Protein AF-A0AAU1XNL2-F1 (afdb_monomer)

Nearest PDB structures (foldseek):
  2xgn-assembly2_B  TM=5.965E-01  e=3.142E-01  Streptomyces clavuligerus
  2xft-assembly2_B  TM=5.233E-01  e=3.142E-01  Streptomyces clavuligerus
  2xep-assembly2_B  TM=5.839E-01  e=7.252E-01  Streptomyces clavuligerus

pLDDT: mean 86.37, std 14.73, range [28.97, 98.56]

Foldseek 3Di:
DDFDQDDLVLVQAAAPDPVQVVVVVVSVPFPWGFQAWDDDPFKIWTWIFGPCCVVPDAFFQRIKIKMKGADPVNSHIGIDMDRDNAPLLSLLVVVVVPPPLPRTDGDPPPRDQPDPVSVVVSVCCNPPVVQKDWPDKGWPPVDPPIDIDTDIDGNPPPDDDDDDDDDDDDDPDDDDDD

Sequence (178 aa):
MSLHEPDYELDGFEPADEEHEQHHDHLDISSLKVLGEHRTDTDSYFVLLDEGATWGIPGSPQLRAVHVSRDLSARTFEIDSKELPLYAMAQSYLIARGCPSDALSPQEGVHDPADDVTRALEARVRGDGDHFALLASYTADMREPVETVVMLRSLDPQAVPEFRILRERSTGTPTPTP

Structure (mmCIF, N/CA/C/O backbone):
data_AF-A0AAU1XNL2-F1
#
_entry.id   AF-A0AAU1XNL2-F1
#
loop_
_atom_site.group_PDB
_atom_site.id
_atom_site.type_symbol
_atom_site.label_atom_id
_atom_site.label_alt_id
_atom_site.label_comp_id
_atom_site.label_asym_id
_atom_site.label_entity_id
_atom_site.label_seq_id
_atom_site.pdbx_PDB_ins_code
_atom_site.Cartn_x
_atom_site.Cartn_y
_atom_site.Cartn_z
_atom_site.occupancy
_atom_site.B_iso_or_equiv
_atom_site.auth_seq_id
_atom_site.auth_comp_id
_atom_site.auth_asym_id
_atom_site.auth_atom_id
_atom_site.pdbx_PDB_model_num
ATOM 1 N N . MET A 1 1 ? 6.215 21.005 -1.785 1.00 49.56 1 MET A N 1
ATOM 2 C CA . MET A 1 1 ? 5.015 20.847 -0.935 1.00 49.56 1 MET A CA 1
ATOM 3 C C . MET A 1 1 ? 5.451 20.070 0.291 1.00 49.56 1 MET A C 1
ATOM 5 O O . MET A 1 1 ? 6.277 19.184 0.123 1.00 49.56 1 MET A O 1
ATOM 9 N N . SER A 1 2 ? 4.997 20.426 1.491 1.00 61.56 2 SER A N 1
ATOM 10 C CA . SER A 1 2 ? 5.369 19.680 2.697 1.00 61.56 2 SER A CA 1
ATOM 11 C C . SER A 1 2 ? 4.422 18.500 2.850 1.00 61.56 2 SER A C 1
ATOM 13 O O . SER A 1 2 ? 3.238 18.712 3.100 1.00 61.56 2 SER A O 1
ATOM 15 N N . LEU A 1 3 ? 4.928 17.283 2.653 1.00 80.88 3 LEU A N 1
ATOM 16 C CA . LEU A 1 3 ? 4.205 16.082 3.058 1.00 80.88 3 LEU A CA 1
ATOM 17 C C . LEU A 1 3 ? 4.062 16.093 4.590 1.00 80.88 3 LEU A C 1
ATOM 19 O O . LEU A 1 3 ? 4.962 16.570 5.289 1.00 80.88 3 LEU A O 1
ATOM 23 N N . HIS A 1 4 ? 2.941 15.597 5.106 1.00 90.38 4 HIS A N 1
ATOM 24 C CA . HIS A 1 4 ? 2.690 15.496 6.545 1.00 90.38 4 HIS A CA 1
ATOM 25 C C . HIS A 1 4 ? 2.808 14.050 7.027 1.00 90.38 4 HIS A C 1
ATOM 27 O O . HIS A 1 4 ? 2.803 13.114 6.228 1.00 90.38 4 HIS A O 1
ATOM 33 N N . GLU A 1 5 ? 2.925 13.878 8.339 1.00 94.19 5 GLU A N 1
ATOM 34 C CA . GLU A 1 5 ? 2.860 12.564 8.987 1.00 94.19 5 GLU A CA 1
ATOM 35 C C . GLU A 1 5 ? 1.427 12.013 8.926 1.00 94.19 5 GLU A C 1
ATOM 37 O O . GLU A 1 5 ? 0.479 12.800 8.797 1.00 94.19 5 GLU A O 1
ATOM 42 N N . PRO A 1 6 ? 1.247 10.683 8.925 1.00 94.75 6 PRO A N 1
ATOM 43 C CA . PRO A 1 6 ? -0.080 10.087 8.975 1.00 94.75 6 PRO A CA 1
ATOM 44 C C . PRO A 1 6 ? -0.724 10.306 10.346 1.00 94.75 6 PRO A C 1
ATOM 46 O O . PRO A 1 6 ? -0.092 10.104 11.376 1.00 94.75 6 PRO A O 1
ATOM 49 N N . ASP A 1 7 ? -2.002 10.678 10.341 1.00 95.19 7 ASP A N 1
ATOM 50 C CA . ASP A 1 7 ? -2.876 10.578 11.510 1.00 95.19 7 ASP A CA 1
ATOM 51 C C . ASP A 1 7 ? -3.820 9.390 11.298 1.00 95.19 7 ASP A C 1
ATOM 53 O O . ASP A 1 7 ? -4.671 9.419 10.394 1.00 95.19 7 ASP A O 1
ATOM 57 N N . TYR A 1 8 ? -3.615 8.337 12.095 1.00 95.06 8 TYR A N 1
ATOM 58 C CA . TYR A 1 8 ? -4.392 7.097 12.065 1.00 95.06 8 TYR A CA 1
ATOM 59 C C . TYR A 1 8 ? -5.718 7.197 12.837 1.00 95.06 8 TYR A C 1
ATOM 61 O O . TYR A 1 8 ? -6.525 6.271 12.748 1.00 95.06 8 TYR A O 1
ATOM 69 N N . GLU A 1 9 ? -5.972 8.308 13.549 1.00 94.50 9 GLU A N 1
ATOM 70 C CA . GLU A 1 9 ? -7.212 8.578 14.290 1.00 94.50 9 GLU A CA 1
ATOM 71 C C . GLU A 1 9 ? -7.587 7.440 15.268 1.00 94.50 9 GLU A C 1
ATOM 73 O O . GLU A 1 9 ? -8.720 6.940 15.287 1.00 94.50 9 GLU A O 1
ATOM 78 N N . LEU A 1 10 ? -6.604 7.015 16.069 1.00 96.00 10 LEU A N 1
ATOM 79 C CA . LEU A 1 10 ? -6.719 5.911 17.032 1.00 96.00 10 LEU A CA 1
ATOM 80 C C . LEU A 1 10 ? -7.031 6.375 18.462 1.00 96.00 10 LEU A C 1
ATOM 82 O O . LEU A 1 10 ? -7.097 5.561 19.382 1.00 96.00 10 LEU A O 1
ATOM 86 N N . ASP A 1 11 ? -7.272 7.672 18.668 1.00 94.38 11 ASP A N 1
ATOM 87 C CA . ASP A 1 11 ? -7.525 8.235 19.993 1.00 94.38 11 ASP A CA 1
ATOM 88 C C . ASP A 1 11 ? -8.699 7.545 20.716 1.00 94.38 11 ASP A C 1
ATOM 90 O O . ASP A 1 11 ? -9.880 7.614 20.345 1.00 94.38 11 ASP A O 1
ATOM 94 N N . GLY A 1 12 ? -8.350 6.884 21.821 1.00 95.12 12 GLY A N 1
ATOM 95 C CA . GLY A 1 12 ? -9.271 6.146 22.675 1.00 95.12 12 GLY A CA 1
ATOM 96 C C . GLY A 1 12 ? -9.744 4.803 22.107 1.00 95.12 12 GLY A C 1
ATOM 97 O O . GLY A 1 12 ? -10.734 4.273 22.622 1.00 95.12 12 GLY A O 1
ATOM 98 N N . PHE A 1 13 ? -9.076 4.283 21.080 1.00 97.94 13 PHE A N 1
ATOM 99 C CA . PHE A 1 13 ? -9.144 2.881 20.689 1.00 97.94 13 PHE A CA 1
ATOM 100 C C . PHE A 1 13 ? -7.972 2.110 21.305 1.00 97.94 13 PHE A C 1
ATOM 102 O O . PHE A 1 13 ? -6.876 2.645 21.450 1.00 97.94 13 PHE A O 1
ATOM 109 N N . GLU A 1 14 ? -8.211 0.856 21.665 1.00 98.00 14 GLU A N 1
ATOM 110 C CA . GLU A 1 14 ? -7.167 -0.097 22.052 1.00 98.00 14 GLU A CA 1
ATOM 111 C C . GLU A 1 14 ? -6.822 -1.003 20.856 1.00 98.00 14 GLU A C 1
ATOM 113 O O . GLU A 1 14 ? -7.669 -1.215 19.986 1.00 98.00 14 GLU A O 1
ATOM 118 N N . PRO A 1 15 ? -5.603 -1.545 20.752 1.00 97.88 15 PRO A N 1
ATOM 119 C CA . PRO A 1 15 ? -5.309 -2.535 19.721 1.00 97.88 15 PRO A CA 1
ATOM 120 C C . PRO A 1 15 ? -6.186 -3.782 19.927 1.00 97.88 15 PRO A C 1
ATOM 122 O O . PRO A 1 15 ? -6.458 -4.182 21.061 1.00 97.88 15 PRO A O 1
ATOM 125 N N . ALA A 1 16 ? -6.655 -4.398 18.839 1.00 97.81 16 ALA A N 1
ATOM 126 C CA . ALA A 1 16 ? -7.480 -5.607 18.909 1.00 97.81 16 ALA A CA 1
ATOM 127 C C . ALA A 1 16 ? -6.732 -6.786 19.561 1.00 97.81 16 ALA A C 1
ATOM 129 O O . ALA A 1 16 ? -7.339 -7.601 20.260 1.00 97.81 16 ALA A O 1
ATOM 130 N N . ASP A 1 17 ? -5.414 -6.845 19.362 1.00 97.50 17 ASP A N 1
ATOM 131 C CA . ASP A 1 17 ? -4.480 -7.756 20.016 1.00 97.50 17 ASP A CA 1
ATOM 132 C C . ASP A 1 17 ? -3.040 -7.195 19.987 1.00 97.50 17 ASP A C 1
ATOM 134 O O . ASP A 1 17 ? -2.778 -6.113 19.461 1.00 97.50 17 ASP A O 1
ATOM 138 N N . GLU A 1 18 ? -2.095 -7.943 20.562 1.00 96.69 18 GLU A N 1
ATOM 139 C CA . GLU A 1 18 ? -0.683 -7.547 20.656 1.00 96.69 18 GLU A CA 1
ATOM 140 C C . GLU A 1 18 ? 0.007 -7.421 19.282 1.00 96.69 18 GLU A C 1
ATOM 142 O O . GLU A 1 18 ? 0.961 -6.659 19.143 1.00 96.69 18 GLU A O 1
ATOM 147 N N . GLU A 1 19 ? -0.459 -8.138 18.251 1.00 97.00 19 GLU A N 1
ATOM 148 C CA . GLU A 1 19 ? 0.119 -8.050 16.903 1.00 97.00 19 GLU A CA 1
ATOM 149 C C . GLU A 1 19 ? -0.145 -6.665 16.304 1.00 97.00 19 GLU A C 1
ATOM 151 O O . GLU A 1 19 ? 0.777 -6.014 15.810 1.00 97.00 19 GLU A O 1
ATOM 156 N N . HIS A 1 20 ? -1.376 -6.170 16.437 1.00 97.00 20 HIS A N 1
ATOM 157 C CA . HIS A 1 20 ? -1.756 -4.845 15.951 1.00 97.00 20 HIS A CA 1
ATOM 158 C C . HIS A 1 20 ? -1.102 -3.708 16.750 1.00 97.00 20 HIS A C 1
ATOM 160 O O . HIS A 1 20 ? -0.786 -2.668 16.173 1.00 97.00 20 HIS A O 1
ATOM 166 N N . GLU A 1 21 ? -0.844 -3.906 18.047 1.00 96.38 21 GLU A N 1
ATOM 167 C CA . GLU A 1 21 ? -0.062 -2.963 18.862 1.00 96.38 21 GLU A CA 1
ATOM 168 C C . GLU A 1 21 ? 1.379 -2.854 18.349 1.00 96.38 21 GLU A C 1
ATOM 170 O O . GLU A 1 21 ? 1.850 -1.767 18.022 1.00 96.38 21 GLU A O 1
ATOM 175 N N . GLN A 1 22 ? 2.062 -3.992 18.194 1.00 94.75 22 GLN A N 1
ATOM 176 C CA . GLN A 1 22 ? 3.444 -4.026 17.707 1.00 94.75 22 GLN A CA 1
ATOM 177 C C . GLN A 1 22 ? 3.567 -3.449 16.294 1.00 94.75 22 GLN A C 1
ATOM 179 O O . GLN A 1 22 ? 4.551 -2.778 15.965 1.00 94.75 22 GLN A O 1
ATOM 184 N N . HIS A 1 23 ? 2.576 -3.715 15.444 1.00 94.88 23 HIS A N 1
ATOM 185 C CA . HIS A 1 23 ? 2.542 -3.189 14.087 1.00 94.88 23 HIS A CA 1
ATOM 186 C C . HIS A 1 23 ? 2.351 -1.667 14.088 1.00 94.88 23 HIS A C 1
ATOM 188 O O . HIS A 1 23 ? 3.067 -0.963 13.371 1.00 94.88 23 HIS A O 1
ATOM 194 N N . HIS A 1 24 ? 1.446 -1.148 14.920 1.00 95.06 24 HIS A N 1
ATOM 195 C CA . HIS A 1 24 ? 1.264 0.290 15.120 1.00 95.06 24 HIS A CA 1
ATOM 196 C C . HIS A 1 24 ? 2.555 0.962 15.608 1.00 95.06 24 HIS A C 1
ATOM 198 O O . HIS A 1 24 ? 3.034 1.897 14.968 1.00 95.06 24 HIS A O 1
ATOM 204 N N . ASP A 1 25 ? 3.184 0.423 16.654 1.00 93.62 25 ASP A N 1
ATOM 205 C CA . ASP A 1 25 ? 4.437 0.950 17.201 1.00 93.62 25 ASP A CA 1
ATOM 206 C C . ASP A 1 25 ? 5.548 1.012 16.144 1.00 93.62 25 ASP A C 1
ATOM 208 O O . ASP A 1 25 ? 6.330 1.965 16.096 1.00 93.62 25 ASP A O 1
ATOM 212 N N . HIS A 1 26 ? 5.620 0.012 15.258 1.00 92.38 26 HIS A N 1
ATOM 213 C CA . HIS A 1 26 ? 6.575 0.015 14.153 1.00 92.38 26 HIS A CA 1
ATOM 214 C C . HIS A 1 26 ? 6.320 1.158 13.157 1.00 92.38 26 HIS A C 1
ATOM 216 O O . HIS A 1 26 ? 7.271 1.761 12.645 1.00 92.38 26 HIS A O 1
ATOM 222 N N . LEU A 1 27 ? 5.055 1.463 12.864 1.00 92.38 27 LEU A N 1
ATOM 223 C CA . LEU A 1 27 ? 4.689 2.576 11.990 1.00 92.38 27 LEU A CA 1
ATOM 224 C C . LEU A 1 27 ? 4.979 3.930 12.649 1.00 92.38 27 LEU A C 1
ATOM 226 O O . LEU A 1 27 ? 5.490 4.816 11.968 1.00 92.38 27 LEU A O 1
ATOM 230 N N . ASP A 1 28 ? 4.743 4.061 13.952 1.00 89.25 28 ASP A N 1
ATOM 231 C CA . ASP A 1 28 ? 4.960 5.297 14.715 1.00 89.25 28 ASP A CA 1
ATOM 232 C C . ASP A 1 28 ? 6.432 5.712 14.800 1.00 89.25 28 ASP A C 1
ATOM 234 O O . ASP A 1 28 ? 6.762 6.899 14.770 1.00 89.25 28 ASP A O 1
ATOM 238 N N . ILE A 1 29 ? 7.350 4.745 14.873 1.00 87.81 29 ILE A N 1
ATOM 239 C CA . ILE A 1 29 ? 8.793 5.033 14.869 1.00 87.81 29 ILE A CA 1
ATOM 240 C C . ILE A 1 29 ? 9.369 5.226 13.457 1.00 87.81 29 ILE A C 1
ATOM 242 O O . ILE A 1 29 ? 10.548 5.565 13.318 1.00 87.81 29 ILE A O 1
ATOM 246 N N . SER A 1 30 ? 8.579 4.971 12.411 1.00 88.81 30 SER A N 1
ATOM 247 C CA . SER A 1 30 ? 9.008 5.094 11.017 1.00 88.81 30 SER A CA 1
ATOM 248 C C . SER A 1 30 ? 8.865 6.536 10.517 1.00 88.81 30 SER A C 1
ATOM 250 O O . SER A 1 30 ? 7.924 7.248 10.856 1.00 88.81 30 SER A O 1
ATOM 252 N N . SER A 1 31 ? 9.776 6.978 9.646 1.00 92.00 31 SER A N 1
ATOM 253 C CA . SER A 1 31 ? 9.710 8.317 9.038 1.00 92.00 31 SER A CA 1
ATOM 254 C C . SER A 1 31 ? 8.755 8.316 7.842 1.00 92.00 31 SER A C 1
ATOM 256 O O . SER A 1 31 ? 9.191 8.312 6.689 1.00 92.00 31 SER A O 1
ATOM 258 N N . LEU A 1 32 ? 7.450 8.271 8.121 1.00 94.62 32 LEU A N 1
ATOM 259 C CA . LEU A 1 32 ? 6.400 8.121 7.115 1.00 94.62 32 LEU A CA 1
ATOM 260 C C . LEU A 1 32 ? 5.757 9.461 6.739 1.00 94.62 32 LEU A C 1
ATOM 262 O O . LEU A 1 32 ? 5.447 10.294 7.592 1.00 94.62 32 LEU A O 1
ATOM 266 N N . LYS A 1 33 ? 5.514 9.647 5.440 1.00 94.31 33 LYS A N 1
ATOM 267 C CA . LYS A 1 33 ? 4.874 10.836 4.869 1.00 94.31 33 LYS A CA 1
ATOM 268 C C . LYS A 1 33 ? 3.693 10.466 3.982 1.00 94.31 33 LYS A C 1
ATOM 270 O O . LYS A 1 33 ? 3.806 9.582 3.140 1.00 94.31 33 LYS A O 1
ATOM 275 N N . VAL A 1 34 ? 2.562 11.147 4.136 1.00 94.19 34 VAL A N 1
ATOM 276 C CA . VAL A 1 34 ? 1.336 10.827 3.388 1.00 94.19 34 VAL A CA 1
ATOM 277 C C . VAL A 1 34 ? 1.444 11.277 1.934 1.00 94.19 34 VAL A C 1
ATOM 279 O O . VAL A 1 34 ? 1.611 12.463 1.659 1.00 94.19 34 VAL A O 1
ATOM 282 N N . LEU A 1 35 ? 1.302 10.327 1.004 1.00 93.00 35 LEU A N 1
ATOM 283 C CA . LEU A 1 35 ? 1.187 10.574 -0.440 1.00 93.00 35 LEU A CA 1
ATOM 284 C C . LEU A 1 35 ? -0.262 10.512 -0.932 1.00 93.00 35 LEU A C 1
ATOM 286 O O . LEU A 1 35 ? -0.609 11.133 -1.933 1.00 93.00 35 LEU A O 1
ATOM 290 N N . GLY A 1 36 ? -1.103 9.736 -0.255 1.00 93.31 36 GLY A N 1
ATOM 291 C CA . GLY A 1 36 ? -2.536 9.675 -0.500 1.00 93.31 36 GLY A CA 1
ATOM 292 C C . GLY A 1 36 ? -3.243 9.047 0.687 1.00 93.31 36 GLY A C 1
ATOM 293 O O . GLY A 1 36 ? -2.705 8.139 1.320 1.00 93.31 36 GLY A O 1
ATOM 294 N N . GLU A 1 37 ? -4.442 9.529 0.979 1.00 96.12 37 GLU A N 1
ATOM 295 C CA . GLU A 1 37 ? -5.258 9.033 2.078 1.00 96.12 37 GLU A CA 1
ATOM 296 C C . GLU A 1 37 ? -6.741 9.039 1.708 1.00 96.12 37 GLU A C 1
ATOM 298 O O . GLU A 1 37 ? -7.218 9.905 0.973 1.00 96.12 37 GLU A O 1
ATOM 303 N N . HIS A 1 38 ? -7.471 8.058 2.223 1.00 97.00 38 HIS A N 1
ATOM 304 C CA . HIS A 1 38 ? -8.921 7.990 2.144 1.00 97.00 38 HIS A CA 1
ATOM 305 C C . HIS A 1 38 ? -9.459 7.501 3.480 1.00 97.00 38 HIS A C 1
ATOM 307 O O . HIS A 1 38 ? -8.923 6.551 4.045 1.00 97.00 38 HIS A O 1
ATOM 313 N N . ARG A 1 39 ? -10.516 8.137 3.985 1.00 96.00 39 ARG A N 1
ATOM 314 C CA . ARG A 1 39 ? -11.095 7.811 5.288 1.00 96.00 39 ARG A CA 1
ATOM 315 C C . ARG A 1 39 ? -12.603 7.660 5.208 1.00 96.00 39 ARG A C 1
ATOM 317 O O . ARG A 1 39 ? -13.278 8.327 4.424 1.00 96.00 39 ARG A O 1
ATOM 324 N N . THR A 1 40 ? -13.097 6.806 6.083 1.00 95.06 40 THR A N 1
ATOM 325 C CA . THR A 1 40 ? -14.497 6.602 6.439 1.00 95.06 40 THR A CA 1
ATOM 326 C C . THR A 1 40 ? -14.597 6.557 7.966 1.00 95.06 40 THR A C 1
ATOM 328 O O . THR A 1 40 ? -13.580 6.629 8.658 1.00 95.06 40 THR A O 1
ATOM 331 N N . ASP A 1 41 ? -15.806 6.404 8.506 1.00 92.56 41 ASP A N 1
ATOM 332 C CA . ASP A 1 41 ? -16.002 6.331 9.960 1.00 92.56 41 ASP A CA 1
ATOM 333 C C . ASP A 1 41 ? -15.271 5.134 10.601 1.00 92.56 41 ASP A C 1
ATOM 335 O O . ASP A 1 41 ? -14.799 5.227 11.733 1.00 92.56 41 ASP A O 1
ATOM 339 N N . THR A 1 42 ? -15.163 4.010 9.885 1.00 96.75 42 THR A N 1
ATOM 340 C CA . THR A 1 42 ? -14.549 2.767 10.382 1.00 96.75 42 THR A CA 1
ATOM 341 C C . THR A 1 42 ? -13.151 2.537 9.834 1.00 96.75 42 THR A C 1
ATOM 343 O O . THR A 1 42 ? -12.306 2.018 10.554 1.00 96.75 42 THR A O 1
ATOM 346 N N . ASP A 1 43 ? -12.868 2.982 8.612 1.00 98.12 43 ASP A N 1
ATOM 347 C CA . ASP A 1 43 ? -11.646 2.619 7.895 1.00 98.12 43 ASP A CA 1
ATOM 348 C C . ASP A 1 43 ? -10.837 3.831 7.447 1.00 98.12 43 ASP A C 1
ATOM 350 O O . ASP A 1 43 ? -11.397 4.795 6.920 1.00 98.12 43 ASP A O 1
ATOM 354 N N . SER A 1 44 ? -9.516 3.730 7.570 1.00 98.00 44 SER A N 1
ATOM 355 C CA . SER A 1 44 ? -8.551 4.676 7.013 1.00 98.00 44 SER A CA 1
ATOM 356 C C . SER A 1 44 ? -7.546 3.937 6.135 1.00 98.00 44 SER A C 1
ATOM 358 O O . SER A 1 44 ? -6.995 2.909 6.519 1.00 98.00 44 SER A O 1
ATOM 360 N N . TYR A 1 45 ? -7.293 4.470 4.946 1.00 98.44 45 TYR A N 1
ATOM 361 C CA . TYR A 1 45 ? -6.404 3.899 3.941 1.00 98.44 45 TYR A CA 1
ATOM 362 C C . TYR A 1 45 ? -5.331 4.915 3.586 1.00 98.44 45 TYR A C 1
ATOM 364 O O . TYR A 1 45 ? -5.655 6.061 3.276 1.00 98.44 45 TYR A O 1
ATOM 372 N N . PHE A 1 46 ? -4.074 4.486 3.561 1.00 97.81 46 PHE A N 1
ATOM 373 C CA . PHE A 1 46 ? -2.938 5.352 3.274 1.00 97.81 46 PHE A CA 1
ATOM 374 C C . PHE A 1 46 ? -1.987 4.732 2.260 1.00 97.81 46 PHE A C 1
ATOM 376 O O . PHE A 1 46 ? -1.648 3.551 2.343 1.00 97.81 46 PHE A O 1
ATOM 383 N N . VAL A 1 47 ? -1.471 5.572 1.366 1.00 96.88 47 VAL A N 1
ATOM 384 C CA . VAL A 1 47 ? -0.196 5.339 0.687 1.00 96.88 47 VAL A CA 1
ATOM 385 C C . VAL A 1 47 ? 0.817 6.304 1.281 1.00 96.88 47 VAL A C 1
ATOM 387 O O . VAL A 1 47 ? 0.657 7.523 1.189 1.00 96.88 47 VAL A O 1
ATOM 390 N N . LEU A 1 48 ? 1.848 5.751 1.906 1.00 95.44 48 LEU A N 1
ATOM 391 C CA . LEU A 1 48 ? 2.881 6.486 2.622 1.00 95.44 48 LEU A CA 1
ATOM 392 C C . LEU A 1 48 ? 4.222 6.349 1.901 1.00 95.44 48 LEU A C 1
ATOM 394 O O . LEU A 1 48 ? 4.535 5.281 1.379 1.00 95.44 48 LEU A O 1
ATOM 398 N N . LEU A 1 49 ? 5.011 7.418 1.899 1.00 92.69 49 LEU A N 1
ATOM 399 C CA . LEU A 1 49 ? 6.435 7.410 1.584 1.00 92.69 49 LEU A CA 1
ATOM 400 C C . LEU A 1 49 ? 7.218 7.131 2.869 1.00 92.69 49 LEU A C 1
ATOM 402 O O . LEU A 1 49 ? 7.062 7.862 3.844 1.00 92.69 49 LEU A O 1
ATOM 406 N N . ASP A 1 50 ? 8.067 6.110 2.859 1.00 92.00 50 ASP A N 1
ATOM 407 C CA . ASP A 1 50 ? 9.049 5.840 3.907 1.00 92.00 50 ASP A CA 1
ATOM 408 C C . ASP A 1 50 ? 10.362 6.556 3.573 1.00 92.00 50 ASP A C 1
ATOM 410 O O . ASP A 1 50 ? 11.181 6.080 2.785 1.00 92.00 50 ASP A O 1
ATOM 414 N N . GLU A 1 51 ? 10.568 7.726 4.178 1.00 88.50 51 GLU A N 1
ATOM 415 C CA . GLU A 1 51 ? 11.791 8.515 3.996 1.00 88.50 51 GLU A CA 1
ATOM 416 C C . GLU A 1 51 ? 13.019 7.838 4.632 1.00 88.50 51 GLU A C 1
ATOM 418 O O . GLU A 1 51 ? 14.162 8.139 4.271 1.00 88.50 51 GLU A O 1
ATOM 423 N N . GLY A 1 52 ? 12.800 6.901 5.561 1.00 83.88 52 GLY A N 1
ATOM 424 C CA . GLY A 1 52 ? 13.847 6.104 6.190 1.00 83.88 52 GLY A CA 1
ATOM 425 C C . GLY A 1 52 ? 14.429 5.039 5.260 1.00 83.88 52 GLY A C 1
ATOM 426 O O . GLY A 1 52 ? 15.602 4.684 5.403 1.00 83.88 52 GLY A O 1
ATOM 427 N N . ALA A 1 53 ? 13.661 4.579 4.266 1.00 82.12 53 ALA A N 1
ATOM 428 C CA . ALA A 1 53 ? 14.064 3.510 3.351 1.00 82.12 53 ALA A CA 1
ATOM 429 C C . ALA A 1 53 ? 15.347 3.833 2.559 1.00 82.12 53 ALA A C 1
ATOM 431 O O . ALA A 1 53 ? 16.147 2.932 2.295 1.00 82.12 53 ALA A O 1
ATOM 432 N N . THR A 1 54 ? 15.607 5.113 2.265 1.00 70.94 54 THR A N 1
ATOM 433 C CA . THR A 1 54 ? 16.837 5.595 1.600 1.00 70.94 54 THR A CA 1
ATOM 434 C C . THR A 1 54 ? 18.115 5.242 2.377 1.00 70.94 54 THR A C 1
ATOM 436 O O . THR A 1 54 ? 19.183 5.063 1.792 1.00 70.94 54 THR A O 1
ATOM 439 N N . TRP A 1 55 ? 18.025 5.113 3.704 1.00 75.62 55 TRP A N 1
ATOM 440 C CA . TRP A 1 55 ? 19.153 4.755 4.575 1.00 75.62 55 TRP A CA 1
ATOM 441 C C . TRP A 1 55 ? 19.254 3.249 4.853 1.00 75.62 55 TRP A C 1
ATOM 443 O O . TRP A 1 55 ? 20.195 2.807 5.517 1.00 75.62 55 TRP A O 1
ATOM 453 N N . GLY A 1 56 ? 18.288 2.471 4.359 1.00 77.19 56 GLY A N 1
ATOM 454 C CA . GLY A 1 56 ? 18.222 1.021 4.488 1.00 77.19 56 GLY A CA 1
ATOM 455 C C . GLY A 1 56 ? 18.999 0.289 3.392 1.00 77.19 56 GLY A C 1
ATOM 456 O O . GLY A 1 56 ? 20.131 0.633 3.047 1.00 77.19 56 GLY A O 1
ATOM 457 N N . ILE A 1 57 ? 18.404 -0.775 2.847 1.00 80.62 57 ILE A N 1
ATOM 458 C CA . ILE A 1 57 ? 19.003 -1.525 1.737 1.00 80.62 57 ILE A CA 1
ATOM 459 C C . ILE A 1 57 ? 18.839 -0.690 0.455 1.00 80.62 57 ILE A C 1
ATOM 461 O O . ILE A 1 57 ? 17.701 -0.387 0.090 1.00 80.62 57 ILE A O 1
ATOM 465 N N . PRO A 1 58 ? 19.925 -0.352 -0.269 1.00 83.25 58 PRO A N 1
ATOM 466 C CA . PRO A 1 58 ? 19.825 0.453 -1.481 1.00 83.25 58 PRO A CA 1
ATOM 467 C C . PRO A 1 58 ? 18.858 -0.143 -2.506 1.00 83.25 58 PRO A C 1
ATOM 469 O O . PRO A 1 58 ? 19.004 -1.295 -2.926 1.00 83.25 58 PRO A O 1
ATOM 472 N N . GLY A 1 59 ? 17.900 0.678 -2.929 1.00 85.06 59 GLY A N 1
ATOM 473 C CA . GLY A 1 59 ? 16.841 0.318 -3.864 1.00 85.06 59 GLY A CA 1
ATOM 474 C C . GLY A 1 59 ? 15.699 -0.514 -3.301 1.00 85.06 59 GLY A C 1
ATOM 475 O O . GLY A 1 59 ? 14.973 -1.135 -4.081 1.00 85.06 59 GLY A O 1
ATOM 476 N N . SER A 1 60 ? 15.518 -0.500 -1.980 1.00 88.88 60 SER A N 1
ATOM 477 C CA . SER A 1 60 ? 14.305 -1.012 -1.340 1.00 88.88 60 SER A CA 1
ATOM 478 C C . SER A 1 60 ? 13.047 -0.290 -1.837 1.00 88.88 60 SER A C 1
ATOM 480 O O . SER A 1 60 ? 13.120 0.856 -2.295 1.00 88.88 60 SER A O 1
ATOM 482 N N . PRO A 1 61 ? 11.876 -0.942 -1.751 1.00 90.06 61 PRO A N 1
ATOM 483 C CA . PRO A 1 61 ? 10.600 -0.246 -1.818 1.00 90.06 61 PRO A CA 1
ATOM 484 C C . PRO A 1 61 ? 10.572 0.927 -0.835 1.00 90.06 61 PRO A C 1
ATOM 486 O O . PRO A 1 61 ? 11.013 0.791 0.301 1.00 90.06 61 PRO A O 1
ATOM 489 N N . GLN A 1 62 ? 10.053 2.065 -1.283 1.00 91.00 62 GLN A N 1
ATOM 490 C CA . GLN A 1 62 ? 9.925 3.269 -0.456 1.00 91.00 62 GLN A CA 1
ATOM 491 C C . GLN A 1 62 ? 8.464 3.607 -0.156 1.00 91.00 62 GLN A C 1
ATOM 493 O O . GLN A 1 62 ? 8.194 4.606 0.499 1.00 91.00 62 GLN A O 1
ATOM 498 N N . LEU A 1 63 ? 7.510 2.816 -0.656 1.00 94.25 63 LEU A N 1
ATOM 499 C CA . LEU A 1 63 ? 6.097 3.029 -0.376 1.00 94.25 63 LEU A CA 1
ATOM 500 C C . LEU A 1 63 ? 5.610 2.001 0.629 1.00 94.25 63 LEU A C 1
ATOM 502 O O . LEU A 1 63 ? 5.944 0.817 0.543 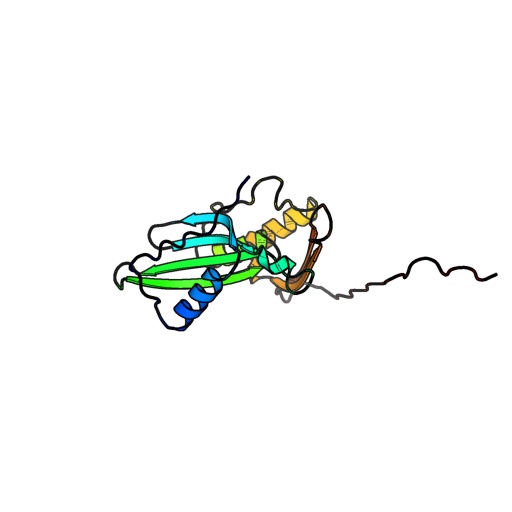1.00 94.25 63 LEU A O 1
ATOM 506 N N . ARG A 1 64 ? 4.746 2.447 1.532 1.00 96.31 64 ARG A N 1
ATOM 507 C CA . ARG A 1 64 ? 4.011 1.585 2.445 1.00 96.31 64 ARG A CA 1
ATOM 508 C C . ARG A 1 64 ? 2.522 1.853 2.297 1.00 96.31 64 ARG A C 1
ATOM 510 O O . ARG A 1 64 ? 2.067 2.982 2.445 1.00 96.31 64 ARG A O 1
ATOM 517 N N . ALA A 1 65 ? 1.768 0.812 1.969 1.00 97.62 65 ALA A N 1
ATOM 518 C CA . ALA A 1 65 ? 0.315 0.848 2.032 1.00 97.62 65 ALA A CA 1
ATOM 519 C C . ALA A 1 65 ? -0.114 0.504 3.459 1.00 97.62 65 ALA A C 1
ATOM 521 O O . ALA A 1 65 ? 0.381 -0.487 3.991 1.00 97.62 65 ALA A O 1
ATOM 522 N N . VAL A 1 66 ? -1.006 1.291 4.059 1.00 98.50 66 VAL A N 1
ATOM 523 C CA . VAL A 1 66 ? -1.541 1.053 5.410 1.00 98.50 66 VAL A CA 1
ATOM 524 C C . VAL A 1 66 ? -3.065 1.067 5.362 1.00 98.50 66 VAL A C 1
ATOM 526 O O . VAL A 1 66 ? -3.654 1.966 4.759 1.00 98.50 66 VAL A O 1
ATOM 529 N N . HIS A 1 67 ? -3.700 0.086 5.992 1.00 98.56 67 HIS A N 1
ATOM 530 C CA . HIS A 1 67 ? -5.136 0.053 6.251 1.00 98.56 67 HIS A CA 1
ATOM 531 C C . HIS A 1 67 ? -5.353 -0.040 7.757 1.00 98.56 67 HIS A C 1
ATOM 533 O O . HIS A 1 67 ? -4.736 -0.858 8.426 1.00 98.56 67 HIS A O 1
ATOM 539 N N . VAL A 1 68 ? -6.206 0.830 8.275 1.00 98.38 68 VAL A N 1
ATOM 540 C CA . VAL A 1 68 ? -6.649 0.838 9.665 1.00 98.38 68 VAL A CA 1
ATOM 541 C C . VAL A 1 68 ? -8.145 0.581 9.657 1.00 98.38 68 VAL A C 1
ATOM 543 O O . VAL A 1 68 ? -8.869 1.324 8.994 1.00 98.38 68 VAL A O 1
ATOM 546 N N . SER A 1 69 ? -8.609 -0.410 10.410 1.00 98.38 69 SER A N 1
ATOM 547 C CA . SER A 1 69 ? -10.033 -0.660 10.650 1.00 98.38 69 SER A CA 1
ATOM 548 C C . SER A 1 69 ? -10.359 -0.538 12.132 1.00 98.38 69 SER A C 1
ATOM 550 O O . SER A 1 69 ? -9.618 -1.020 12.985 1.00 98.38 69 SER A O 1
ATOM 552 N N . ARG A 1 70 ? -11.480 0.110 12.449 1.00 98.12 70 ARG A N 1
ATOM 553 C CA . ARG A 1 70 ? -11.903 0.431 13.817 1.00 98.12 70 ARG A CA 1
ATOM 554 C C . ARG A 1 70 ? -13.247 -0.208 14.136 1.00 98.12 70 ARG A C 1
ATOM 556 O O . ARG A 1 70 ? -14.238 0.039 13.447 1.00 98.12 70 ARG A O 1
ATOM 563 N N . ASP A 1 71 ? -13.306 -0.949 15.238 1.00 98.06 71 ASP A N 1
ATOM 564 C CA . ASP A 1 71 ? -14.561 -1.389 15.842 1.00 98.06 71 ASP A CA 1
ATOM 565 C C . ASP A 1 71 ? -15.039 -0.324 16.835 1.00 98.06 71 ASP A C 1
ATOM 567 O O . ASP A 1 71 ? -14.530 -0.183 17.950 1.00 98.06 71 ASP A O 1
ATOM 571 N N . LEU A 1 72 ? -16.053 0.443 16.432 1.00 96.94 72 LEU A N 1
ATOM 572 C CA . LEU A 1 72 ? -16.613 1.520 17.251 1.00 96.94 72 LEU A CA 1
ATOM 573 C C . LEU A 1 72 ? -17.320 1.012 18.520 1.00 96.94 72 LEU A C 1
ATOM 575 O O . LEU A 1 72 ? -17.437 1.762 19.490 1.00 96.94 72 LEU A O 1
ATOM 579 N N . SER A 1 73 ? -17.806 -0.234 18.521 1.00 97.12 73 SER A N 1
ATOM 580 C CA . SER A 1 73 ? -18.508 -0.837 19.657 1.00 97.12 73 SER A CA 1
ATOM 581 C C . SER A 1 73 ? -17.527 -1.391 20.682 1.00 97.12 73 SER A C 1
ATOM 583 O O . SER A 1 73 ? -17.698 -1.159 21.878 1.00 97.12 73 SER A O 1
ATOM 585 N N . ALA A 1 74 ? -16.525 -2.140 20.222 1.00 97.31 74 ALA A N 1
ATOM 586 C CA . ALA A 1 74 ? -15.476 -2.685 21.077 1.00 97.31 74 ALA A CA 1
ATOM 587 C C . ALA A 1 74 ? -14.441 -1.624 21.475 1.00 97.31 74 ALA A C 1
ATOM 589 O O . ALA A 1 74 ? -13.727 -1.819 22.453 1.00 97.31 74 ALA A O 1
ATOM 590 N N . ARG A 1 75 ? -14.403 -0.492 20.753 1.00 97.75 75 ARG A N 1
ATOM 591 C CA . ARG A 1 75 ? -13.368 0.545 20.863 1.00 97.75 75 ARG A CA 1
ATOM 592 C C . ARG A 1 75 ? -11.981 -0.045 20.614 1.00 97.75 75 ARG A C 1
ATOM 594 O O . ARG A 1 75 ? -11.032 0.310 21.303 1.00 97.75 75 ARG A O 1
ATOM 601 N N . THR A 1 76 ? -11.876 -0.914 19.610 1.00 98.56 76 THR A N 1
ATOM 602 C CA . THR A 1 76 ? -10.610 -1.525 19.195 1.00 98.56 76 THR A CA 1
ATOM 603 C C . THR A 1 76 ? -10.213 -1.157 17.766 1.00 98.56 76 THR A C 1
ATOM 605 O O . THR A 1 76 ? -11.066 -0.756 16.970 1.00 98.56 76 THR A O 1
ATOM 608 N N . PHE A 1 77 ? -8.929 -1.287 17.430 1.00 98.50 77 PHE A N 1
ATOM 609 C CA . PHE A 1 77 ? -8.422 -1.129 16.067 1.00 98.50 77 PHE A CA 1
ATOM 610 C C . PHE A 1 77 ? -7.589 -2.329 15.607 1.00 98.50 77 PHE A C 1
ATOM 612 O O . PHE A 1 77 ? -6.903 -2.973 16.398 1.00 98.50 77 PHE A O 1
ATOM 619 N N . GLU A 1 78 ? -7.615 -2.568 14.302 1.00 98.56 78 GLU A N 1
ATOM 620 C CA . GLU A 1 78 ? -6.681 -3.427 13.579 1.00 98.56 78 GLU A CA 1
ATOM 621 C C . GLU A 1 78 ? -5.919 -2.552 12.576 1.00 98.56 78 GLU A C 1
ATOM 623 O O . GLU A 1 78 ? -6.492 -1.644 11.964 1.00 98.56 78 GLU A O 1
ATOM 628 N N . ILE A 1 79 ? -4.618 -2.790 12.437 1.00 97.81 79 ILE A N 1
ATOM 629 C CA . ILE A 1 79 ? -3.744 -2.104 11.492 1.00 97.81 79 ILE A CA 1
ATOM 630 C C . ILE A 1 79 ? -2.958 -3.109 10.657 1.00 97.81 79 ILE A C 1
ATOM 632 O O . ILE A 1 79 ? -2.285 -3.998 11.165 1.00 97.81 79 ILE A O 1
ATOM 636 N N . ASP A 1 80 ? -3.039 -2.920 9.352 1.00 97.50 80 ASP A N 1
ATOM 637 C CA . ASP A 1 80 ? -2.451 -3.764 8.332 1.00 97.50 80 ASP A CA 1
ATOM 638 C C . ASP A 1 80 ? -1.516 -2.902 7.488 1.00 97.50 80 ASP A C 1
ATOM 640 O O . ASP A 1 80 ? -1.876 -1.793 7.081 1.00 97.50 80 ASP A O 1
ATOM 644 N N . SER A 1 81 ? -0.321 -3.391 7.159 1.00 97.31 81 SER A N 1
ATOM 645 C CA . SER A 1 81 ? 0.531 -2.664 6.216 1.00 97.31 81 SER A CA 1
ATOM 646 C C . SER A 1 81 ? 1.370 -3.550 5.318 1.00 97.31 81 SER A C 1
ATOM 648 O O . SER A 1 81 ? 1.719 -4.677 5.672 1.00 97.31 81 SER A O 1
ATOM 650 N N . LYS A 1 82 ? 1.783 -2.993 4.179 1.00 95.94 82 LYS A N 1
ATOM 651 C CA . LYS A 1 82 ? 2.706 -3.656 3.264 1.00 95.94 82 LYS A CA 1
ATOM 652 C C . LYS A 1 82 ? 3.640 -2.677 2.569 1.00 95.94 82 LYS A C 1
ATOM 654 O O . LYS A 1 82 ? 3.194 -1.711 1.954 1.00 95.94 82 LYS A O 1
ATOM 659 N N . GLU A 1 83 ? 4.935 -2.978 2.612 1.00 94.38 83 GLU A N 1
ATOM 660 C CA . GLU A 1 83 ? 5.935 -2.332 1.759 1.00 94.38 83 GLU A CA 1
ATOM 661 C C . GLU A 1 83 ? 5.751 -2.757 0.304 1.00 94.38 83 GLU A C 1
ATOM 663 O O . GLU A 1 83 ? 5.688 -3.950 -0.015 1.00 94.38 83 GLU A O 1
ATOM 668 N N . LEU A 1 84 ? 5.646 -1.778 -0.591 1.00 94.44 84 LEU A N 1
ATOM 669 C CA . LEU A 1 84 ? 5.343 -1.998 -1.997 1.00 94.44 84 LEU A CA 1
ATOM 670 C C . LEU A 1 84 ? 6.174 -1.059 -2.876 1.00 94.44 84 LEU A C 1
ATOM 672 O O . LEU A 1 84 ? 6.398 0.095 -2.525 1.00 94.44 84 LEU A O 1
ATOM 676 N N . PRO A 1 85 ? 6.675 -1.533 -4.027 1.00 93.12 85 PRO A N 1
ATOM 677 C CA . PRO A 1 85 ? 7.572 -0.729 -4.852 1.00 93.12 85 PRO A CA 1
ATOM 678 C C . PRO A 1 85 ? 6.841 0.320 -5.698 1.00 93.12 85 PRO A C 1
ATOM 680 O O . PRO A 1 85 ? 7.427 1.345 -6.017 1.00 93.12 85 PRO A O 1
ATOM 683 N N . LEU A 1 86 ? 5.578 0.084 -6.074 1.00 93.44 86 LEU A N 1
ATOM 684 C CA . LEU A 1 86 ? 4.811 0.975 -6.950 1.00 93.44 86 LEU A CA 1
ATOM 685 C C . LEU A 1 86 ? 3.515 1.438 -6.294 1.00 93.44 86 LEU A C 1
ATOM 687 O O . LEU A 1 86 ? 2.837 0.654 -5.625 1.00 93.44 86 LEU A O 1
ATOM 691 N N . TYR A 1 87 ? 3.114 2.674 -6.598 1.00 94.50 87 TYR A N 1
ATOM 692 C CA . TYR A 1 87 ? 1.847 3.240 -6.134 1.00 94.50 87 TYR A CA 1
ATOM 693 C C . TYR A 1 87 ? 0.653 2.392 -6.601 1.00 94.50 87 TYR A C 1
ATOM 695 O O . TYR A 1 87 ? -0.242 2.098 -5.816 1.00 94.50 87 TYR A O 1
ATOM 703 N N . ALA A 1 88 ? 0.673 1.890 -7.843 1.00 93.62 88 ALA A N 1
ATOM 704 C CA . ALA A 1 88 ? -0.366 0.995 -8.363 1.00 93.62 88 ALA A CA 1
ATOM 705 C C . ALA A 1 88 ? -0.505 -0.316 -7.565 1.00 93.62 88 ALA A C 1
ATOM 707 O O . ALA A 1 88 ? -1.611 -0.832 -7.404 1.00 93.62 88 ALA A O 1
ATOM 708 N N . MET A 1 89 ? 0.600 -0.840 -7.024 1.00 95.38 89 MET A N 1
ATOM 709 C CA . MET A 1 89 ? 0.563 -2.018 -6.155 1.00 95.38 89 MET A CA 1
ATOM 710 C C . MET A 1 89 ? 0.000 -1.673 -4.774 1.00 95.38 89 MET A C 1
ATOM 712 O O . MET A 1 89 ? -0.773 -2.460 -4.232 1.00 95.38 89 MET A O 1
ATOM 716 N N . ALA A 1 90 ? 0.347 -0.500 -4.227 1.00 96.31 90 ALA A N 1
ATOM 717 C CA . ALA A 1 90 ? -0.239 0.011 -2.987 1.00 96.31 90 ALA A CA 1
ATOM 718 C C . ALA A 1 90 ? -1.756 0.195 -3.115 1.00 96.31 90 ALA A C 1
ATOM 720 O O . ALA A 1 90 ? -2.502 -0.287 -2.267 1.00 96.31 90 ALA A O 1
ATOM 721 N N . GLN A 1 91 ? -2.218 0.777 -4.226 1.00 96.06 91 GLN A N 1
ATOM 722 C CA . GLN A 1 91 ? -3.644 0.871 -4.542 1.00 96.06 91 GLN A CA 1
ATOM 723 C C . GLN A 1 91 ? -4.296 -0.512 -4.570 1.00 96.06 91 GLN A C 1
ATOM 725 O O . GLN A 1 91 ? -5.295 -0.712 -3.894 1.00 96.06 91 GLN A O 1
ATOM 730 N N . SER A 1 92 ? -3.724 -1.480 -5.293 1.00 95.62 92 SER A N 1
ATOM 731 C CA . SER A 1 92 ? -4.297 -2.831 -5.363 1.00 95.62 92 SER A CA 1
ATOM 732 C C . SER A 1 92 ? -4.415 -3.497 -3.986 1.00 95.62 92 SER A C 1
ATOM 734 O O . SER A 1 92 ? -5.453 -4.073 -3.664 1.00 95.62 92 SER A O 1
ATOM 736 N N . TYR A 1 93 ? -3.389 -3.360 -3.139 1.00 96.56 93 TYR A N 1
ATOM 737 C CA . TYR A 1 93 ? -3.400 -3.887 -1.772 1.00 96.56 93 TYR A CA 1
ATOM 738 C C . TYR A 1 93 ? -4.526 -3.294 -0.908 1.00 96.56 93 TYR A C 1
ATOM 740 O O . TYR A 1 93 ? -5.147 -4.030 -0.138 1.00 96.56 93 TYR A O 1
ATOM 748 N N . LEU A 1 94 ? -4.798 -1.991 -1.046 1.00 97.69 94 LEU A N 1
ATOM 749 C CA . LEU A 1 94 ? -5.850 -1.287 -0.303 1.00 97.69 94 LEU A CA 1
ATOM 750 C C . LEU A 1 94 ? -7.243 -1.532 -0.900 1.00 97.69 94 LEU A C 1
ATOM 752 O O . LEU A 1 94 ? -8.209 -1.679 -0.158 1.00 97.69 94 LEU A O 1
ATOM 756 N N . ILE A 1 95 ? -7.356 -1.643 -2.226 1.00 96.25 95 ILE A N 1
ATOM 757 C CA . ILE A 1 95 ? -8.606 -2.004 -2.917 1.00 96.25 95 ILE A CA 1
ATOM 758 C C . ILE A 1 95 ? -9.072 -3.391 -2.473 1.00 96.25 95 ILE A C 1
ATOM 760 O O . ILE A 1 95 ? -10.244 -3.575 -2.153 1.00 96.25 95 ILE A O 1
ATOM 764 N N . ALA A 1 96 ? -8.148 -4.350 -2.357 1.00 95.50 96 ALA A N 1
ATOM 765 C CA . ALA A 1 96 ? -8.443 -5.680 -1.826 1.00 95.50 96 ALA A CA 1
ATOM 766 C C . ALA A 1 96 ? -8.960 -5.665 -0.370 1.00 95.50 96 ALA A C 1
ATOM 768 O O . ALA A 1 96 ? -9.537 -6.653 0.078 1.00 95.50 96 ALA A O 1
ATOM 769 N N . ARG A 1 97 ? -8.776 -4.552 0.354 1.00 95.62 97 ARG A N 1
ATOM 770 C CA . ARG A 1 97 ? -9.254 -4.316 1.726 1.00 95.62 97 ARG A CA 1
ATOM 771 C C . ARG A 1 97 ? -10.493 -3.424 1.809 1.00 95.62 97 ARG A C 1
ATOM 773 O O . ARG A 1 97 ? -10.931 -3.103 2.902 1.00 95.62 97 ARG A O 1
ATOM 780 N N . GLY A 1 98 ? -11.081 -3.049 0.672 1.00 95.94 98 GLY A N 1
ATOM 781 C CA . GLY A 1 98 ? -12.315 -2.260 0.625 1.00 95.94 98 GLY A CA 1
ATOM 782 C C . GLY A 1 98 ? -12.128 -0.782 0.284 1.00 95.94 98 GLY A C 1
ATOM 783 O O . GLY A 1 98 ? -13.121 -0.059 0.205 1.00 95.94 98 GLY A O 1
ATOM 784 N N . CYS A 1 99 ? -10.901 -0.324 0.010 1.00 97.12 99 CYS A N 1
ATOM 785 C CA . CYS A 1 99 ? -10.683 1.034 -0.486 1.00 97.12 99 CYS A CA 1
ATOM 786 C C . CYS A 1 99 ? -11.341 1.216 -1.871 1.00 97.12 99 CYS A C 1
ATOM 788 O O . CYS A 1 99 ? -11.106 0.395 -2.766 1.00 97.12 99 CYS A O 1
ATOM 790 N N . PRO A 1 100 ? -12.130 2.282 -2.109 1.00 95.19 100 PRO A N 1
ATOM 791 C CA . PRO A 1 100 ? -12.666 2.557 -3.439 1.00 95.19 100 PRO A CA 1
ATOM 792 C C . PRO A 1 100 ? -11.546 2.797 -4.462 1.00 95.19 100 PRO A C 1
ATOM 794 O O . PRO A 1 100 ? -10.563 3.484 -4.188 1.00 95.19 100 PRO A O 1
ATOM 797 N N . SER A 1 101 ? -11.699 2.259 -5.675 1.00 90.38 101 SER A N 1
ATOM 798 C CA . SER A 1 101 ? -10.631 2.243 -6.690 1.00 90.38 101 SER A CA 1
ATOM 799 C C . SER A 1 101 ? -10.188 3.620 -7.199 1.00 90.38 101 SER A C 1
ATOM 801 O O . SER A 1 101 ? -9.116 3.735 -7.791 1.00 90.38 101 SER A O 1
ATOM 803 N N . ASP A 1 102 ? -11.018 4.644 -7.018 1.00 89.50 102 ASP A N 1
ATOM 804 C CA . ASP A 1 102 ? -10.784 6.036 -7.411 1.00 89.50 102 ASP A CA 1
ATOM 805 C C . ASP A 1 102 ? -10.458 6.959 -6.224 1.00 89.50 102 ASP A C 1
ATOM 807 O O . ASP A 1 102 ? -10.118 8.123 -6.437 1.00 89.50 102 ASP A O 1
ATOM 811 N N . ALA A 1 103 ? -10.506 6.450 -4.987 1.00 91.75 103 ALA A N 1
ATOM 812 C CA . ALA A 1 103 ? -10.303 7.251 -3.781 1.00 91.75 103 ALA A CA 1
ATOM 813 C C . ALA A 1 103 ? -8.848 7.691 -3.572 1.00 91.75 103 ALA A C 1
ATOM 815 O O . ALA A 1 103 ? -8.592 8.745 -2.994 1.00 91.75 103 ALA A O 1
ATOM 816 N N . LEU A 1 104 ? -7.894 6.891 -4.048 1.00 90.12 104 LEU A N 1
ATOM 817 C CA . LEU A 1 104 ? -6.464 7.155 -3.935 1.00 90.12 104 LEU A CA 1
ATOM 818 C C . LEU A 1 104 ? -5.902 7.313 -5.337 1.00 90.12 104 LEU A C 1
ATOM 820 O O . LEU A 1 104 ? -5.821 6.333 -6.069 1.00 90.12 104 LEU A O 1
ATOM 824 N N . SER A 1 105 ? -5.512 8.523 -5.722 1.00 83.25 105 SER A N 1
ATOM 825 C CA . SER A 1 105 ? -4.814 8.778 -6.983 1.00 83.25 105 SER A CA 1
ATOM 826 C C . SER A 1 105 ? -3.446 9.382 -6.689 1.00 83.25 105 SER A C 1
ATOM 828 O O . SER A 1 105 ? -3.364 10.277 -5.845 1.00 83.25 105 SER A O 1
ATOM 830 N N . PRO A 1 106 ? -2.374 8.927 -7.364 1.00 78.06 106 PRO A N 1
ATOM 831 C CA . PRO A 1 106 ? -1.083 9.574 -7.224 1.00 78.06 106 PRO A CA 1
ATOM 832 C C . PRO A 1 106 ? -1.193 11.021 -7.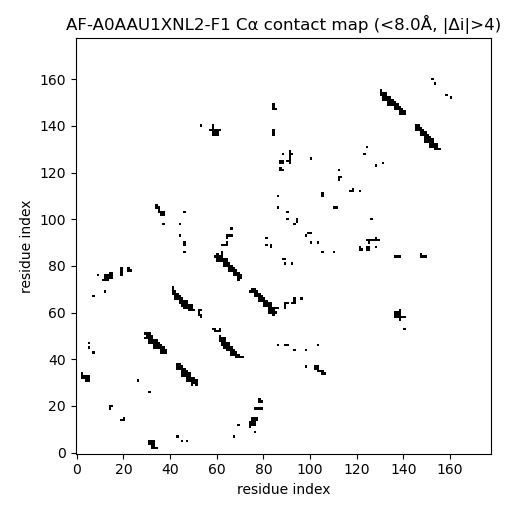702 1.00 78.06 106 PRO A C 1
ATOM 834 O O . PRO A 1 106 ? -1.900 11.321 -8.668 1.00 78.06 106 PRO A O 1
ATOM 837 N N . GLN A 1 107 ? -0.480 11.918 -7.028 1.00 77.19 107 GLN A N 1
ATOM 838 C CA . GLN A 1 107 ? -0.350 13.286 -7.499 1.00 77.19 107 GLN A CA 1
ATOM 839 C C . GLN A 1 107 ? 0.343 13.293 -8.872 1.00 77.19 107 GLN A C 1
ATOM 841 O O . GLN A 1 107 ? 1.344 12.601 -9.076 1.00 77.19 107 GLN A O 1
ATOM 846 N N . GLU A 1 108 ? -0.189 14.093 -9.796 1.00 74.38 108 GLU A N 1
ATOM 847 C CA . GLU A 1 108 ? 0.378 14.282 -11.135 1.00 74.38 108 GLU A CA 1
ATOM 848 C C . GLU A 1 108 ? 1.854 14.705 -11.041 1.00 74.38 108 GLU A C 1
ATOM 850 O O . GLU A 1 108 ? 2.195 15.615 -10.276 1.00 74.38 108 GLU A O 1
ATOM 855 N N . GLY A 1 109 ? 2.735 14.038 -11.793 1.00 72.75 109 GLY A N 1
ATOM 856 C CA . GLY A 1 109 ? 4.166 14.345 -11.807 1.00 72.75 109 GLY A CA 1
ATOM 857 C C . GLY A 1 109 ? 4.998 13.690 -10.702 1.00 72.75 109 GLY A C 1
ATOM 858 O O . GLY A 1 109 ? 6.206 13.918 -10.668 1.00 72.75 109 GLY A O 1
ATOM 859 N N . VAL A 1 110 ? 4.399 12.909 -9.791 1.00 78.50 110 VAL A N 1
ATOM 860 C CA . VAL A 1 110 ? 5.120 12.293 -8.653 1.00 78.50 110 VAL A CA 1
ATOM 861 C C . VAL A 1 110 ? 5.377 10.801 -8.869 1.00 78.50 110 VAL A C 1
ATOM 863 O O . VAL A 1 110 ? 6.508 10.342 -8.741 1.00 78.50 110 VAL A O 1
ATOM 866 N N . HIS A 1 111 ? 4.339 10.045 -9.225 1.00 82.75 111 HIS A N 1
ATOM 867 C CA . HIS A 1 111 ? 4.423 8.608 -9.515 1.00 82.75 111 HIS A CA 1
ATOM 868 C C . HIS A 1 111 ? 3.852 8.324 -10.901 1.00 82.75 111 HIS A C 1
ATOM 870 O O . HIS A 1 111 ? 2.910 7.547 -11.058 1.00 82.75 111 HIS A O 1
ATOM 876 N N . ASP A 1 112 ? 4.388 9.022 -11.898 1.00 85.56 112 ASP A N 1
ATOM 877 C CA . ASP A 1 112 ? 3.941 8.859 -13.272 1.00 85.56 112 ASP A CA 1
ATOM 878 C C . ASP A 1 112 ? 4.514 7.571 -13.880 1.00 85.56 112 ASP A C 1
ATOM 880 O O . ASP A 1 112 ? 5.700 7.274 -13.705 1.00 85.56 112 ASP A O 1
ATOM 884 N N . PRO A 1 113 ? 3.707 6.826 -14.654 1.00 87.31 113 PRO A N 1
ATOM 885 C CA . PRO A 1 113 ? 4.220 5.725 -15.450 1.00 87.31 113 PRO A CA 1
ATOM 886 C C . PRO A 1 113 ? 5.300 6.219 -16.417 1.00 87.31 113 PRO A C 1
ATOM 888 O O . PRO A 1 113 ? 5.114 7.241 -17.083 1.00 87.31 113 PRO A O 1
ATOM 891 N N . ALA A 1 114 ? 6.387 5.456 -16.554 1.00 88.75 114 ALA A N 1
ATOM 892 C CA . ALA A 1 114 ? 7.519 5.820 -17.413 1.00 88.75 114 ALA A CA 1
ATOM 893 C C . ALA A 1 114 ? 7.140 5.967 -18.902 1.00 88.75 114 ALA A C 1
ATOM 895 O O . ALA A 1 114 ? 7.745 6.750 -19.632 1.00 88.75 114 ALA A O 1
ATOM 896 N N . ASP A 1 115 ? 6.138 5.210 -19.354 1.00 87.94 115 ASP A N 1
ATOM 897 C CA . ASP A 1 115 ? 5.609 5.227 -20.716 1.00 87.94 115 ASP A CA 1
ATOM 898 C C . ASP A 1 115 ? 4.166 4.679 -20.768 1.00 87.94 115 ASP A C 1
ATOM 900 O O . ASP A 1 115 ? 3.600 4.229 -19.765 1.00 87.94 115 ASP A O 1
ATOM 904 N N . ASP A 1 116 ? 3.545 4.712 -21.951 1.00 88.62 116 ASP A N 1
ATOM 905 C CA . ASP A 1 116 ? 2.167 4.238 -22.152 1.00 88.62 116 ASP A CA 1
ATOM 906 C C . ASP A 1 116 ? 2.004 2.728 -21.917 1.00 88.62 116 ASP A C 1
ATOM 908 O O . ASP A 1 116 ? 0.930 2.270 -21.516 1.00 88.62 116 ASP A O 1
ATOM 912 N N . VAL A 1 117 ? 3.065 1.944 -22.133 1.00 88.50 117 VAL A N 1
ATOM 913 C CA . VAL A 1 117 ? 3.055 0.500 -21.862 1.00 88.50 117 VAL A CA 1
ATOM 914 C C . VAL A 1 117 ? 2.986 0.265 -20.355 1.00 88.50 117 VAL A C 1
ATOM 916 O O . VAL A 1 117 ? 2.151 -0.507 -19.882 1.00 88.50 117 VAL A O 1
ATOM 919 N N . THR A 1 118 ? 3.808 0.985 -19.598 1.00 89.44 118 THR A N 1
ATOM 920 C CA . THR A 1 118 ? 3.835 0.973 -18.136 1.00 89.44 118 THR A CA 1
ATOM 921 C C . THR A 1 118 ? 2.501 1.454 -17.582 1.00 89.44 118 THR A C 1
ATOM 923 O O . THR A 1 118 ? 1.940 0.806 -16.705 1.00 89.44 118 THR A O 1
ATOM 926 N N . ARG A 1 119 ? 1.909 2.502 -18.168 1.00 89.69 119 ARG A N 1
ATOM 927 C CA . ARG A 1 119 ? 0.577 2.997 -17.789 1.00 89.69 119 ARG A CA 1
ATOM 928 C C . ARG A 1 119 ? -0.498 1.915 -17.905 1.00 89.69 119 ARG A C 1
ATOM 930 O O . ARG A 1 119 ? -1.316 1.760 -16.999 1.00 89.69 119 ARG A O 1
ATOM 937 N N . ALA A 1 120 ? -0.502 1.157 -19.002 1.00 87.94 120 ALA A N 1
ATOM 938 C CA . ALA A 1 120 ? -1.448 0.061 -19.200 1.00 87.94 120 ALA A CA 1
ATOM 939 C C . ALA A 1 120 ? -1.213 -1.100 -18.215 1.00 87.94 120 ALA A C 1
ATOM 941 O O . ALA A 1 120 ? -2.173 -1.679 -17.701 1.00 87.94 120 ALA A O 1
ATOM 942 N N . LEU A 1 121 ? 0.051 -1.426 -17.923 1.00 89.94 121 LEU A N 1
ATOM 943 C CA . LEU A 1 121 ? 0.410 -2.452 -16.942 1.00 89.94 121 LEU A CA 1
ATOM 944 C C . LEU A 1 121 ? 0.014 -2.047 -15.519 1.00 89.94 121 LEU A C 1
ATOM 946 O O . LEU A 1 121 ? -0.593 -2.848 -14.815 1.00 89.94 121 LEU A O 1
ATOM 950 N N . GLU A 1 122 ? 0.286 -0.811 -15.110 1.00 91.56 122 GLU A N 1
ATOM 951 C CA . GLU A 1 122 ? -0.109 -0.287 -13.802 1.00 91.56 122 GLU A CA 1
ATOM 952 C C . GLU A 1 122 ? -1.627 -0.254 -13.627 1.00 91.56 122 GLU A C 1
ATOM 954 O O . GLU A 1 122 ? -2.126 -0.621 -12.565 1.00 91.56 122 GLU A O 1
ATOM 959 N N . ALA A 1 123 ? -2.378 0.113 -14.670 1.00 90.44 123 ALA A N 1
ATOM 960 C CA . ALA A 1 123 ? -3.837 0.047 -14.639 1.00 90.44 123 ALA A CA 1
ATOM 961 C C . ALA A 1 123 ? -4.342 -1.387 -14.396 1.00 90.44 123 ALA A C 1
ATOM 963 O O . ALA A 1 123 ? -5.277 -1.583 -13.621 1.00 90.44 123 ALA A O 1
ATOM 964 N N . ARG A 1 124 ? -3.695 -2.391 -15.006 1.00 89.56 124 ARG A N 1
ATOM 965 C CA . ARG A 1 124 ? -4.012 -3.804 -14.766 1.00 89.56 124 ARG A CA 1
ATOM 966 C C . ARG A 1 124 ? -3.612 -4.254 -13.363 1.00 89.56 124 ARG A C 1
ATOM 968 O O . ARG A 1 124 ? -4.398 -4.923 -12.711 1.00 89.56 124 ARG A O 1
ATOM 975 N N . VAL A 1 125 ? -2.429 -3.873 -12.883 1.00 91.25 125 VAL A N 1
ATOM 976 C CA . VAL A 1 125 ? -1.966 -4.194 -11.522 1.00 91.25 125 VAL A CA 1
ATOM 977 C C . VAL A 1 125 ? -2.889 -3.590 -10.467 1.00 91.25 125 VAL A C 1
ATOM 979 O O . VAL A 1 125 ? -3.180 -4.253 -9.482 1.00 91.25 125 VAL A O 1
ATOM 982 N N . ARG A 1 126 ? -3.387 -2.367 -10.674 1.00 90.94 126 ARG A N 1
ATOM 983 C CA . ARG A 1 126 ? -4.335 -1.721 -9.758 1.00 90.94 126 ARG A CA 1
ATOM 984 C C . ARG A 1 126 ? -5.607 -2.553 -9.566 1.00 90.94 126 ARG A C 1
ATOM 986 O O . ARG A 1 126 ? -6.067 -2.679 -8.438 1.00 90.94 126 ARG A O 1
ATOM 993 N N . GLY A 1 127 ? -6.163 -3.089 -10.655 1.00 86.31 127 GLY A N 1
ATOM 994 C CA . GLY A 1 127 ? -7.399 -3.880 -10.628 1.00 86.31 127 GLY A CA 1
ATOM 995 C C . GLY A 1 127 ? -7.202 -5.351 -10.250 1.00 86.31 127 GLY A C 1
ATOM 996 O O . GLY A 1 127 ? -8.002 -5.885 -9.495 1.00 86.31 127 GLY A O 1
ATOM 997 N N . ASP A 1 128 ? -6.120 -5.968 -10.729 1.00 86.56 128 ASP A N 1
ATOM 998 C CA . ASP A 1 128 ? -5.886 -7.419 -10.696 1.00 86.56 128 ASP A CA 1
ATOM 999 C C . ASP A 1 128 ? -4.555 -7.774 -9.999 1.00 86.56 128 ASP A C 1
ATOM 1001 O O . ASP A 1 128 ? -3.830 -8.675 -10.429 1.00 86.56 128 ASP A O 1
ATOM 1005 N N . GLY A 1 129 ? -4.128 -7.014 -8.989 1.00 81.56 129 GLY A N 1
ATOM 1006 C CA . GLY A 1 129 ? -2.797 -7.186 -8.391 1.00 81.56 129 GLY A CA 1
ATOM 1007 C C . GLY A 1 129 ? -2.578 -8.554 -7.738 1.00 81.56 129 GLY A C 1
ATOM 1008 O O . GLY A 1 129 ? -1.447 -9.040 -7.708 1.00 81.56 129 GLY A O 1
ATOM 1009 N N . ASP A 1 130 ? -3.646 -9.214 -7.295 1.00 86.38 130 ASP A N 1
ATOM 1010 C CA . ASP A 1 130 ? -3.648 -10.589 -6.787 1.00 86.38 130 ASP A CA 1
ATOM 1011 C C . ASP A 1 130 ? -3.404 -11.649 -7.878 1.00 86.38 130 ASP A C 1
ATOM 1013 O O . ASP A 1 130 ? -3.060 -12.788 -7.567 1.00 86.38 130 ASP A O 1
ATOM 1017 N N . HIS A 1 131 ? -3.479 -11.277 -9.159 1.00 86.88 131 HIS A N 1
ATOM 1018 C CA . HIS A 1 131 ? -3.105 -12.123 -10.294 1.00 86.88 131 HIS A CA 1
ATOM 1019 C C . HIS A 1 131 ? -1.609 -12.045 -10.647 1.00 86.88 131 HIS A C 1
ATOM 1021 O O . HIS A 1 131 ? -1.166 -12.683 -11.613 1.00 86.88 131 HIS A O 1
ATOM 1027 N N . PHE A 1 132 ? -0.807 -11.291 -9.887 1.00 87.94 132 PHE A N 1
ATOM 1028 C CA . PHE A 1 132 ? 0.630 -11.141 -10.110 1.00 87.94 132 PHE A CA 1
ATOM 1029 C C . PHE A 1 132 ? 1.446 -11.455 -8.852 1.00 87.94 132 PHE A C 1
ATOM 1031 O O . PHE A 1 132 ? 1.131 -11.037 -7.744 1.00 87.94 132 PHE A O 1
ATOM 1038 N N . ALA A 1 133 ? 2.572 -12.143 -9.036 1.00 89.25 133 ALA A N 1
ATOM 1039 C CA . ALA A 1 133 ? 3.609 -12.275 -8.020 1.00 89.25 133 ALA A CA 1
ATOM 1040 C C . ALA A 1 133 ? 4.752 -11.293 -8.293 1.00 89.25 133 ALA A C 1
ATOM 1042 O O . ALA A 1 133 ? 5.337 -11.311 -9.380 1.00 89.25 133 ALA A O 1
ATOM 1043 N N . LEU A 1 134 ? 5.115 -10.492 -7.289 1.00 90.50 134 LEU A N 1
ATOM 1044 C CA . LEU A 1 134 ? 6.346 -9.702 -7.293 1.00 90.50 134 LEU A CA 1
ATOM 1045 C C . LEU A 1 134 ? 7.553 -10.624 -7.116 1.00 90.50 134 LEU A C 1
ATOM 1047 O O . LEU A 1 134 ? 7.682 -11.293 -6.095 1.00 90.50 134 LEU A O 1
ATOM 1051 N N . LEU A 1 135 ? 8.427 -10.664 -8.122 1.00 90.00 135 LEU A N 1
ATOM 1052 C CA . LEU A 1 135 ? 9.657 -11.456 -8.094 1.00 90.00 135 LEU A CA 1
ATOM 1053 C C . LEU A 1 135 ? 10.859 -10.639 -7.615 1.00 90.00 135 LEU A C 1
ATOM 1055 O O . LEU A 1 135 ? 11.720 -11.167 -6.917 1.00 90.00 135 LEU A O 1
ATOM 1059 N N . ALA A 1 136 ? 10.934 -9.372 -8.021 1.00 90.12 136 ALA A N 1
ATOM 1060 C CA . ALA A 1 136 ? 11.993 -8.447 -7.637 1.00 90.12 136 ALA A CA 1
ATOM 1061 C C . ALA A 1 136 ? 11.535 -6.999 -7.832 1.00 90.12 136 ALA A C 1
ATOM 1063 O O . ALA A 1 136 ? 10.710 -6.717 -8.703 1.00 90.12 136 ALA A O 1
ATOM 1064 N N . SER A 1 137 ? 12.128 -6.083 -7.074 1.00 92.38 137 SER A N 1
ATOM 1065 C CA . SER A 1 137 ? 12.007 -4.643 -7.287 1.00 92.38 137 SER A CA 1
ATOM 1066 C C . SER A 1 137 ? 13.337 -3.944 -7.038 1.00 92.38 137 SER A C 1
ATOM 1068 O O . SER A 1 137 ? 14.175 -4.449 -6.290 1.00 92.38 137 SER A O 1
ATOM 1070 N N . TYR A 1 138 ? 13.527 -2.788 -7.665 1.00 92.06 138 TYR A N 1
ATOM 1071 C CA . TYR A 1 138 ? 14.663 -1.912 -7.418 1.00 92.06 138 TYR A CA 1
ATOM 1072 C C . TYR A 1 138 ? 14.264 -0.452 -7.630 1.00 92.06 138 TYR A C 1
ATOM 1074 O O . TYR A 1 138 ? 13.777 -0.113 -8.706 1.00 92.06 138 TYR A O 1
ATOM 1082 N N . THR A 1 139 ? 14.514 0.393 -6.633 1.00 89.25 139 THR A N 1
ATOM 1083 C CA . THR A 1 139 ? 14.338 1.851 -6.714 1.00 89.25 139 THR A CA 1
ATOM 1084 C C . THR A 1 139 ? 15.699 2.535 -6.886 1.00 89.25 139 THR A C 1
ATOM 1086 O O . THR A 1 139 ? 16.597 2.386 -6.065 1.00 89.25 139 THR A O 1
ATOM 1089 N N . ALA A 1 140 ? 15.896 3.278 -7.969 1.00 88.44 140 ALA A N 1
ATOM 1090 C CA . ALA A 1 140 ? 17.076 4.101 -8.209 1.00 88.44 140 ALA A CA 1
ATOM 1091 C C . ALA A 1 140 ? 16.855 5.513 -7.637 1.00 88.44 140 ALA A C 1
ATOM 1093 O O . ALA A 1 140 ? 16.689 6.474 -8.378 1.00 88.44 140 ALA A O 1
ATOM 1094 N N . ASP A 1 141 ? 16.856 5.620 -6.313 1.00 82.69 141 ASP A N 1
ATOM 1095 C CA . ASP A 1 141 ? 16.602 6.845 -5.534 1.00 82.69 141 ASP A CA 1
ATOM 1096 C C . ASP A 1 141 ? 17.791 7.817 -5.461 1.00 82.69 141 ASP A C 1
ATOM 1098 O O . ASP A 1 141 ? 17.622 9.004 -5.205 1.00 82.69 141 ASP A O 1
ATOM 1102 N N . MET A 1 142 ? 19.003 7.339 -5.746 1.00 83.44 142 MET A N 1
ATOM 1103 C CA . MET A 1 142 ? 20.220 8.162 -5.821 1.00 83.44 142 MET A CA 1
ATOM 1104 C C . MET A 1 142 ? 20.404 8.864 -7.181 1.00 83.44 142 MET A C 1
ATOM 1106 O O . MET A 1 142 ? 21.484 9.391 -7.468 1.00 83.44 142 MET A O 1
ATOM 1110 N N . ARG A 1 143 ? 19.402 8.803 -8.066 1.00 79.19 143 ARG A N 1
ATOM 1111 C CA . ARG A 1 143 ? 19.393 9.437 -9.392 1.00 79.19 143 ARG A CA 1
ATOM 1112 C C . ARG A 1 143 ? 18.126 10.267 -9.550 1.00 79.19 143 ARG A C 1
ATOM 1114 O O . ARG A 1 143 ? 17.096 9.938 -8.979 1.00 79.19 143 ARG A O 1
ATOM 1121 N N . GLU A 1 144 ? 18.220 11.323 -10.353 1.00 81.25 144 GLU A N 1
ATOM 1122 C CA . GLU A 1 144 ? 17.065 12.113 -10.774 1.00 81.25 144 GLU A CA 1
ATOM 1123 C C . GLU A 1 144 ? 16.844 11.935 -12.289 1.00 81.25 144 GLU A C 1
ATOM 1125 O O . GLU A 1 144 ? 17.796 12.130 -13.058 1.00 81.25 144 GLU A O 1
ATOM 1130 N N . PRO A 1 145 ? 15.625 11.572 -12.736 1.00 82.88 145 PRO A N 1
ATOM 1131 C CA . PRO A 1 145 ? 14.460 11.237 -11.909 1.00 82.88 145 PRO A CA 1
ATOM 1132 C C . PRO A 1 145 ? 14.657 9.929 -11.122 1.00 82.88 145 PRO A C 1
ATOM 1134 O O . PRO A 1 145 ? 15.455 9.077 -11.518 1.00 82.88 145 PRO A O 1
ATOM 1137 N N . VAL A 1 146 ? 13.925 9.783 -10.014 1.00 85.44 146 VAL A N 1
ATOM 1138 C CA . VAL A 1 146 ? 13.847 8.509 -9.286 1.00 85.44 146 VAL A CA 1
ATOM 1139 C C . VAL A 1 146 ? 13.112 7.507 -10.169 1.00 85.44 146 VAL A C 1
ATOM 1141 O O . VAL A 1 146 ? 12.021 7.791 -10.660 1.00 85.44 146 VAL A O 1
ATOM 1144 N N . GLU A 1 147 ? 13.701 6.331 -10.368 1.00 89.00 147 GLU A N 1
ATOM 1145 C CA . GLU A 1 147 ? 13.120 5.274 -11.200 1.00 89.00 147 GLU A CA 1
ATOM 1146 C C . GLU A 1 147 ? 12.900 4.008 -10.378 1.00 89.00 147 GLU A C 1
ATOM 1148 O O . GLU A 1 147 ? 13.830 3.508 -9.748 1.00 89.00 147 GLU A O 1
ATOM 1153 N N . THR A 1 148 ? 11.701 3.431 -10.434 1.00 90.81 148 THR A N 1
ATOM 1154 C CA . THR A 1 148 ? 11.428 2.129 -9.820 1.00 90.81 148 THR A CA 1
ATOM 1155 C C . THR A 1 148 ? 11.154 1.087 -10.889 1.00 90.81 148 THR A C 1
ATOM 1157 O O . THR A 1 148 ? 10.291 1.255 -11.746 1.00 90.81 148 THR A O 1
ATOM 1160 N N . VAL A 1 149 ? 11.872 -0.031 -10.814 1.00 91.62 149 VAL A N 1
ATOM 1161 C CA . VAL A 1 149 ? 11.683 -1.190 -11.685 1.00 91.62 149 VAL A CA 1
ATOM 1162 C C . VAL A 1 149 ? 11.111 -2.333 -10.865 1.00 91.62 149 VAL A C 1
ATOM 1164 O O . VAL A 1 149 ? 11.621 -2.652 -9.791 1.00 91.62 149 VAL A O 1
ATOM 1167 N N . VAL A 1 150 ? 10.085 -2.994 -11.397 1.00 91.69 150 VAL A N 1
ATOM 1168 C CA . VAL A 1 150 ? 9.519 -4.218 -10.823 1.00 91.69 150 VAL A CA 1
ATOM 1169 C C . VAL A 1 150 ? 9.537 -5.349 -11.837 1.00 91.69 150 VAL A C 1
ATOM 1171 O O . VAL A 1 150 ? 9.335 -5.146 -13.032 1.00 91.69 150 VAL A O 1
ATOM 1174 N N . MET A 1 151 ? 9.746 -6.565 -11.347 1.00 90.94 151 MET A N 1
ATOM 1175 C CA . MET A 1 151 ? 9.545 -7.787 -12.110 1.00 90.94 151 MET A CA 1
ATOM 1176 C C . MET A 1 151 ? 8.325 -8.512 -11.555 1.00 90.94 151 MET A C 1
ATOM 1178 O O . MET A 1 151 ? 8.348 -9.005 -10.426 1.00 90.94 151 MET A O 1
ATOM 1182 N N . LEU A 1 152 ? 7.277 -8.604 -12.370 1.00 88.69 152 LEU A N 1
ATOM 1183 C CA . LEU A 1 152 ? 6.047 -9.313 -12.037 1.00 88.69 152 LEU A CA 1
ATOM 1184 C C . LEU A 1 152 ? 5.936 -10.596 -12.863 1.00 88.69 152 LEU A C 1
ATOM 1186 O O . LEU A 1 152 ? 6.246 -10.621 -14.055 1.00 88.69 152 LEU A O 1
ATOM 1190 N N . ARG A 1 153 ? 5.459 -11.664 -12.228 1.00 87.31 153 ARG A N 1
ATOM 1191 C CA . ARG A 1 153 ? 5.054 -12.906 -12.889 1.00 87.31 153 ARG A CA 1
ATOM 1192 C C . ARG A 1 153 ? 3.546 -13.047 -12.787 1.00 87.31 153 ARG A C 1
ATOM 1194 O O . ARG A 1 153 ? 3.014 -12.994 -11.684 1.00 87.31 153 ARG A O 1
ATOM 1201 N N . SER A 1 154 ? 2.875 -13.279 -13.911 1.00 86.19 154 SER A N 1
ATOM 1202 C CA . SER A 1 154 ? 1.456 -13.639 -13.888 1.00 86.19 154 SER A CA 1
ATOM 1203 C C . SER A 1 154 ? 1.250 -14.973 -13.165 1.00 86.19 154 SER A C 1
ATOM 1205 O O . SER A 1 154 ? 2.035 -15.906 -13.336 1.00 86.19 154 SER A O 1
ATOM 1207 N N . LEU A 1 155 ? 0.210 -15.047 -12.338 1.00 85.62 155 LEU A N 1
ATOM 1208 C CA . LEU A 1 155 ? -0.217 -16.263 -11.649 1.00 85.62 155 LEU A CA 1
ATOM 1209 C C . LEU A 1 155 ? -1.212 -17.096 -12.468 1.00 85.62 155 LEU A C 1
ATOM 1211 O O . LEU A 1 155 ? -1.568 -18.195 -12.045 1.00 85.62 155 LEU A O 1
ATOM 1215 N N . ASP A 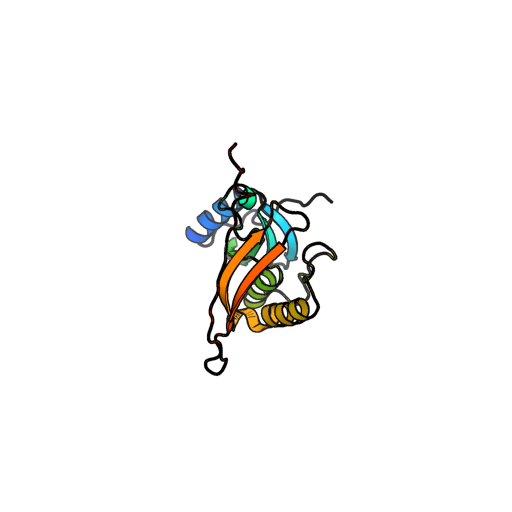1 156 ? -1.628 -16.612 -13.641 1.00 83.75 156 ASP A N 1
ATOM 1216 C CA . ASP A 1 156 ? -2.431 -17.391 -14.580 1.00 83.75 156 ASP A CA 1
ATOM 1217 C C . ASP A 1 156 ? -1.593 -18.574 -15.109 1.00 83.75 156 ASP A C 1
ATOM 1219 O O . ASP A 1 156 ? -0.548 -18.358 -15.728 1.00 83.75 156 ASP A O 1
ATOM 1223 N N . PRO A 1 157 ? -2.020 -19.834 -14.900 1.00 74.38 157 PRO A N 1
ATOM 1224 C CA . PRO A 1 157 ? -1.280 -21.008 -15.359 1.00 74.38 157 PRO A CA 1
ATOM 1225 C C . PRO A 1 157 ? -1.182 -21.115 -16.890 1.00 74.38 157 PRO A C 1
ATOM 1227 O O . PRO A 1 157 ? -0.374 -21.900 -17.384 1.00 74.38 157 PRO A O 1
ATOM 1230 N N . GLN A 1 158 ? -2.005 -20.375 -17.642 1.00 80.31 158 GLN A N 1
ATOM 1231 C CA . GLN A 1 158 ? -1.926 -20.271 -19.103 1.00 80.31 158 GLN A CA 1
ATOM 1232 C C . GLN A 1 158 ? -1.035 -19.114 -19.566 1.00 80.31 158 GLN A C 1
ATOM 1234 O O . GLN A 1 158 ? -0.665 -19.057 -20.742 1.00 80.31 158 GLN A O 1
ATOM 1239 N N . ALA A 1 159 ? -0.667 -18.198 -18.666 1.00 75.31 159 ALA A N 1
ATOM 1240 C CA . ALA A 1 159 ? 0.263 -17.136 -18.994 1.00 75.31 159 ALA A CA 1
ATOM 1241 C C . ALA A 1 159 ? 1.667 -17.723 -19.157 1.00 75.31 159 ALA A C 1
ATOM 1243 O O . ALA A 1 159 ? 2.244 -18.310 -18.243 1.00 75.31 159 ALA A O 1
ATOM 1244 N N . VAL A 1 160 ? 2.239 -17.544 -20.344 1.00 70.06 160 VAL A N 1
ATOM 1245 C CA . VAL A 1 160 ? 3.622 -17.926 -20.623 1.00 70.06 160 VAL A CA 1
ATOM 1246 C C . VAL A 1 160 ? 4.545 -16.820 -20.124 1.00 70.06 160 VAL A C 1
ATOM 1248 O O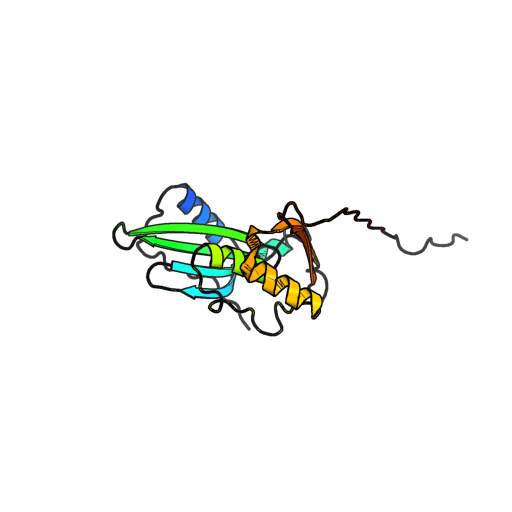 . VAL A 1 160 ? 4.423 -15.669 -20.550 1.00 70.06 160 VAL A O 1
ATOM 1251 N N . PRO A 1 161 ? 5.503 -17.169 -19.256 1.00 66.56 161 PRO A N 1
ATOM 1252 C CA . PRO A 1 161 ? 6.836 -16.608 -19.451 1.00 66.56 161 PRO A CA 1
ATOM 1253 C C . PRO A 1 161 ? 7.979 -17.626 -19.270 1.00 66.56 161 PRO A C 1
ATOM 1255 O O . PRO A 1 161 ? 8.022 -18.383 -18.303 1.00 66.56 161 PRO A O 1
ATOM 1258 N N . GLU A 1 162 ? 8.979 -17.564 -20.156 1.00 61.62 162 GLU A N 1
ATOM 1259 C CA . GLU A 1 162 ? 10.289 -18.219 -20.003 1.00 61.62 162 GLU A CA 1
ATOM 1260 C C . GLU A 1 162 ? 11.355 -17.141 -19.705 1.00 61.62 162 GLU A C 1
ATOM 1262 O O . GLU A 1 162 ? 12.001 -16.613 -20.606 1.00 61.62 162 GLU A O 1
ATOM 1267 N N . PHE A 1 163 ? 11.506 -16.709 -18.449 1.00 64.38 163 PHE A N 1
ATOM 1268 C CA . PHE A 1 163 ? 12.381 -15.565 -18.137 1.00 64.38 163 PHE A CA 1
ATOM 1269 C C . PHE A 1 163 ? 13.889 -15.898 -18.187 1.00 64.38 163 PHE A C 1
ATOM 1271 O O . PHE A 1 163 ? 14.328 -16.946 -17.694 1.00 64.38 163 PHE A O 1
ATOM 1278 N N . ARG A 1 164 ? 14.707 -14.935 -18.648 1.00 48.25 164 ARG A N 1
ATOM 1279 C CA . ARG A 1 164 ? 16.155 -14.817 -18.365 1.00 48.25 164 ARG A CA 1
ATOM 1280 C C . ARG A 1 164 ? 16.533 -13.337 -18.169 1.00 48.25 164 ARG A C 1
ATOM 1282 O O . ARG A 1 164 ? 16.309 -12.535 -19.065 1.00 48.25 164 ARG A O 1
ATOM 1289 N N . ILE A 1 165 ? 17.115 -12.986 -17.016 1.00 54.06 165 ILE A N 1
ATOM 1290 C CA . ILE A 1 165 ? 17.626 -11.636 -16.690 1.00 54.06 165 ILE A CA 1
ATOM 1291 C C . ILE A 1 165 ? 19.158 -11.681 -16.677 1.00 54.06 165 ILE A C 1
ATOM 1293 O O . ILE A 1 165 ? 19.734 -12.528 -15.997 1.00 54.06 165 ILE A O 1
ATOM 1297 N N . LEU A 1 166 ? 19.822 -10.771 -17.398 1.00 34.88 166 LEU A N 1
ATOM 1298 C CA . LEU A 1 166 ? 21.286 -10.665 -17.468 1.00 34.88 166 LEU A CA 1
ATOM 1299 C C . LEU A 1 166 ? 21.711 -9.200 -17.256 1.00 34.88 166 LEU A C 1
ATOM 1301 O O . LEU A 1 166 ? 21.197 -8.309 -17.927 1.00 34.88 166 LEU A O 1
ATOM 1305 N N . ARG A 1 167 ? 22.641 -8.954 -16.319 1.00 36.19 167 ARG A N 1
ATOM 1306 C CA . ARG A 1 167 ? 23.176 -7.624 -15.961 1.00 36.19 167 ARG A CA 1
ATOM 1307 C C . ARG A 1 167 ? 24.705 -7.641 -16.013 1.00 36.19 167 ARG A C 1
ATOM 1309 O O . ARG A 1 167 ? 25.319 -8.448 -15.321 1.00 36.19 167 ARG A O 1
ATOM 1316 N N . GLU A 1 168 ? 25.311 -6.711 -16.751 1.00 28.97 168 GLU A N 1
ATOM 1317 C CA . GLU A 1 168 ? 26.770 -6.5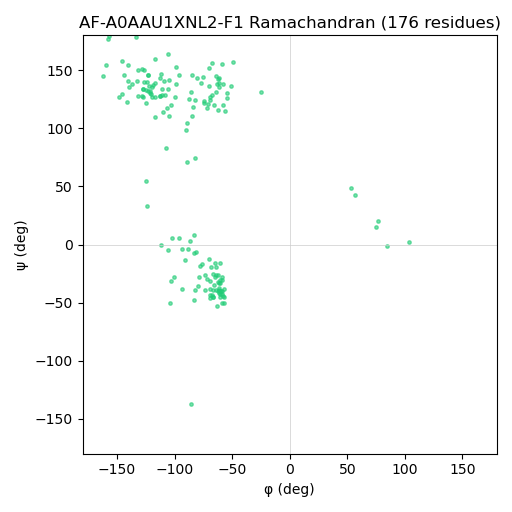41 -16.856 1.00 28.97 168 GLU A CA 1
ATOM 1318 C C . GLU A 1 168 ? 27.243 -5.234 -16.190 1.00 28.97 168 GLU A C 1
ATOM 1320 O O . GLU A 1 168 ? 26.521 -4.234 -16.168 1.00 28.97 168 GLU A O 1
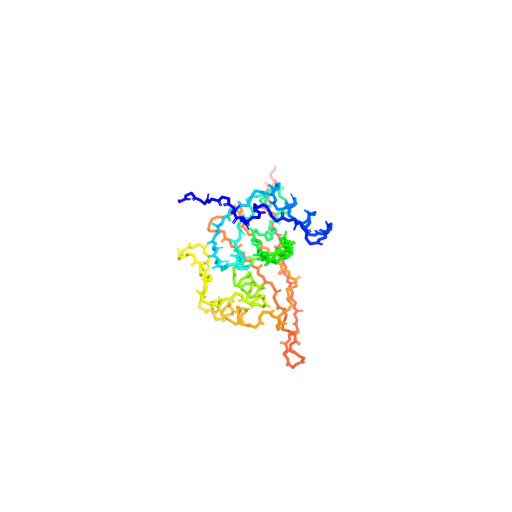ATOM 1325 N N . ARG A 1 169 ? 28.452 -5.250 -15.606 1.00 32.53 169 ARG A N 1
ATOM 1326 C CA . ARG A 1 169 ? 29.120 -4.087 -14.997 1.00 32.53 169 ARG A CA 1
ATOM 1327 C C . ARG A 1 169 ? 30.461 -3.838 -15.684 1.00 32.53 169 ARG A C 1
ATOM 1329 O O . ARG A 1 169 ? 31.271 -4.753 -15.775 1.00 32.53 169 ARG A O 1
ATOM 1336 N N . SER A 1 170 ? 30.731 -2.590 -16.055 1.00 37.91 170 SER A N 1
ATOM 1337 C CA . SER A 1 170 ? 32.052 -2.121 -16.483 1.00 37.91 170 SER A CA 1
ATOM 1338 C C . SER A 1 170 ? 32.701 -1.281 -15.384 1.00 37.91 170 SER A C 1
ATOM 1340 O O . SER A 1 170 ? 32.072 -0.366 -14.849 1.00 37.91 170 SER A O 1
ATOM 1342 N N . THR A 1 171 ? 33.969 -1.531 -15.078 1.00 41.59 171 THR A N 1
ATOM 1343 C CA . THR A 1 171 ? 34.815 -0.561 -14.373 1.00 41.59 171 THR A CA 1
ATOM 1344 C C . THR A 1 171 ? 35.318 0.462 -15.390 1.00 41.59 171 THR A C 1
ATOM 1346 O O . THR A 1 171 ? 35.591 0.092 -16.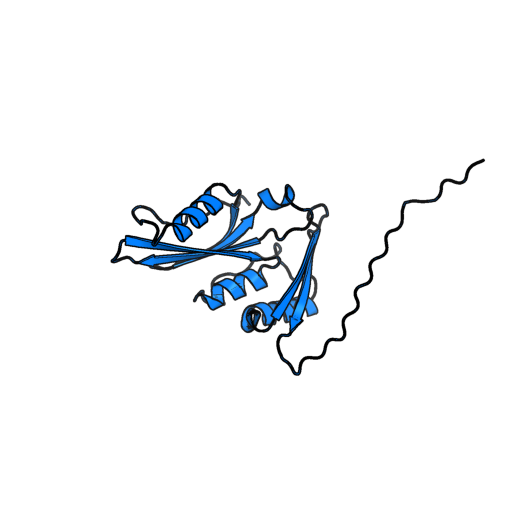530 1.00 41.59 171 THR A O 1
ATOM 1349 N N . GLY A 1 172 ? 35.434 1.737 -15.014 1.00 49.38 172 GLY A N 1
ATOM 1350 C CA . GLY A 1 172 ? 36.021 2.767 -15.880 1.00 49.38 172 GLY A CA 1
ATOM 1351 C C . GLY A 1 172 ? 37.373 2.352 -16.490 1.00 49.38 172 GLY A C 1
ATOM 1352 O O . GLY A 1 172 ? 38.049 1.465 -15.973 1.00 49.38 172 GLY A O 1
ATOM 1353 N N . THR A 1 173 ? 37.712 2.997 -17.611 1.00 52.75 173 THR A N 1
ATOM 1354 C CA . THR A 1 173 ? 38.851 2.766 -18.526 1.00 52.75 173 THR A CA 1
ATOM 1355 C C . THR A 1 173 ? 40.083 2.081 -17.912 1.00 52.75 173 THR A C 1
ATOM 1357 O O . THR A 1 173 ? 40.591 2.583 -16.908 1.00 52.75 173 THR A O 1
ATOM 1360 N N . PRO A 1 174 ? 40.657 1.030 -18.543 1.00 59.41 174 PRO A N 1
ATOM 1361 C CA . PRO A 1 174 ? 41.990 0.569 -18.177 1.00 59.41 174 PRO A CA 1
ATOM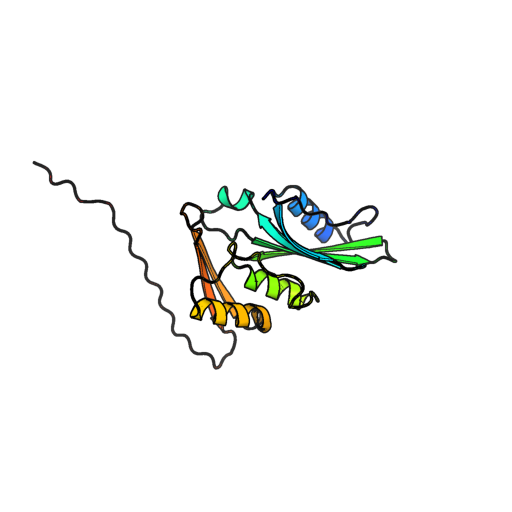 1362 C C . PRO A 1 174 ? 42.977 1.708 -18.445 1.00 59.41 174 PRO A C 1
ATOM 1364 O O . PRO A 1 174 ? 43.144 2.141 -19.585 1.00 59.41 174 PRO A O 1
ATOM 1367 N N . THR A 1 175 ? 43.603 2.230 -17.394 1.00 56.94 175 THR A N 1
ATOM 1368 C CA . THR A 1 175 ? 44.689 3.202 -17.516 1.00 56.94 175 THR A CA 1
ATOM 1369 C C . THR A 1 175 ? 45.801 2.576 -18.364 1.00 56.94 175 THR A C 1
ATOM 1371 O O . THR A 1 175 ? 46.330 1.536 -17.960 1.00 56.94 175 THR A O 1
ATOM 1374 N N . PRO A 1 176 ? 46.191 3.143 -19.521 1.00 58.66 176 PRO A N 1
ATOM 1375 C CA . PRO A 1 176 ? 47.382 2.669 -20.207 1.00 58.66 176 PRO A CA 1
ATOM 1376 C C . PRO A 1 176 ? 48.597 3.056 -19.362 1.00 58.66 176 PRO A C 1
ATOM 1378 O O . PRO A 1 176 ? 48.773 4.223 -19.014 1.00 58.66 176 PRO A O 1
ATOM 1381 N N . THR A 1 177 ? 49.413 2.074 -18.993 1.00 52.41 177 THR A N 1
ATOM 1382 C CA . THR A 1 177 ? 50.700 2.298 -18.325 1.00 52.41 177 THR A CA 1
ATOM 1383 C C . THR A 1 177 ? 51.765 2.586 -19.388 1.00 52.41 177 THR A C 1
ATOM 1385 O O . THR A 1 177 ? 51.996 1.715 -20.229 1.00 52.41 177 THR A O 1
ATOM 1388 N N . PRO A 1 178 ? 52.408 3.765 -19.395 1.00 56.75 178 PRO A N 1
ATOM 1389 C CA . PRO A 1 178 ? 53.798 3.905 -19.814 1.00 56.75 178 PRO A CA 1
ATOM 1390 C C . PRO A 1 178 ? 54.758 3.653 -18.643 1.00 56.75 178 PRO A C 1
ATOM 1392 O O . PRO A 1 178 ? 54.440 4.072 -17.504 1.00 56.75 178 PRO A O 1
#

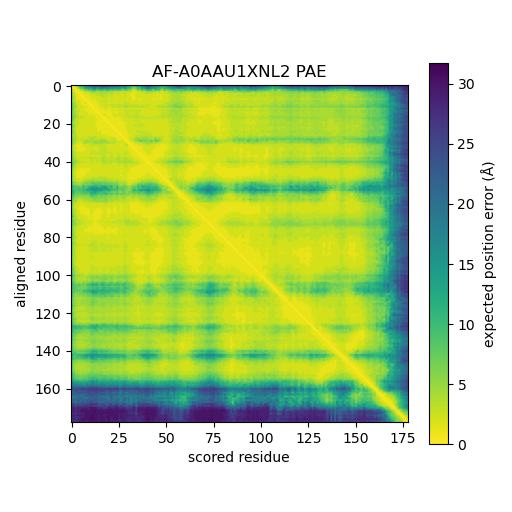Solvent-accessible surface area (backbone atoms only — not comparable to full-atom values): 10699 Å² total; per-residue (Å²): 132,85,68,47,68,77,81,83,83,55,86,85,43,43,54,70,45,72,68,28,41,54,48,48,56,56,55,71,76,44,55,47,27,49,65,33,64,44,77,58,100,46,38,40,38,36,38,26,38,37,69,52,35,78,77,54,60,86,29,48,53,40,31,34,23,37,41,35,42,46,42,83,87,80,34,23,30,45,58,47,76,45,81,28,71,43,70,39,52,29,47,17,62,41,38,77,72,69,44,61,86,79,60,60,61,74,54,88,88,73,73,63,59,93,43,73,68,48,42,55,50,39,56,45,31,34,76,45,38,90,48,44,44,82,77,48,68,40,31,44,71,96,43,89,75,68,46,71,48,75,42,72,42,70,65,49,90,84,58,85,80,86,86,83,89,86,89,87,85,83,77,80,79,86,78,82,82,132

Radius of gyration: 19.34 Å; Cα contacts (8 Å, |Δi|>4): 278; chains: 1; bounding box: 72×42×45 Å

Mean predicted aligned error: 6.85 Å

Secondary structure (DSSP, 8-state):
----------TTPEESSHHHHHHHHHHHTS-EEEEEEEE-SSEEEEEEEETTGGGSSTT---EEEEEEEEETTTTEEEEEEEEESSHHHHHHHHHTTT--TTT--PPTTTS--SSHHHHHHHHHHHHHGGGEEEEEEEEETTSSS-EEEEEEEE--TT-------------S--PPP-